Protein AF-A0A653DDS6-F1 (afdb_monomer)

Mean predicted aligned error: 9.99 Å

Structure (mmCIF, N/CA/C/O backbone):
data_AF-A0A653DDS6-F1
#
_entry.id   AF-A0A653DDS6-F1
#
loop_
_atom_site.group_PDB
_atom_site.id
_atom_site.type_symbol
_atom_site.label_atom_id
_atom_site.label_alt_id
_atom_site.label_comp_id
_atom_site.label_asym_id
_atom_site.label_entity_id
_atom_site.label_seq_id
_atom_site.pdbx_PDB_ins_code
_atom_site.Cartn_x
_atom_site.Cartn_y
_atom_site.Cartn_z
_atom_site.occupancy
_atom_site.B_iso_or_equiv
_atom_site.auth_seq_id
_atom_site.auth_comp_id
_atom_site.auth_asym_id
_atom_site.auth_atom_id
_atom_site.pdbx_PDB_model_num
ATOM 1 N N . MET A 1 1 ? 8.153 11.999 -42.009 1.00 38.00 1 MET A N 1
ATOM 2 C CA . MET A 1 1 ? 8.475 10.571 -41.809 1.00 38.00 1 MET A CA 1
ATOM 3 C C . MET A 1 1 ? 8.323 10.251 -40.331 1.00 38.00 1 MET A C 1
ATOM 5 O O . MET A 1 1 ? 9.231 10.531 -39.565 1.00 38.00 1 MET A O 1
ATOM 9 N N . PHE A 1 2 ? 7.169 9.730 -39.922 1.00 39.31 2 PHE A N 1
ATOM 10 C CA . PHE A 1 2 ? 6.983 9.117 -38.608 1.00 39.31 2 PHE A CA 1
ATOM 11 C C . PHE A 1 2 ? 6.485 7.701 -38.878 1.00 39.31 2 PHE A C 1
ATOM 13 O O . PHE A 1 2 ? 5.376 7.513 -39.373 1.00 39.31 2 PHE A O 1
ATOM 20 N N . GLY A 1 3 ? 7.373 6.728 -38.685 1.00 37.88 3 GLY A N 1
ATOM 21 C CA . GLY A 1 3 ? 7.078 5.316 -38.877 1.00 37.88 3 GLY A CA 1
ATOM 22 C C . GLY A 1 3 ? 6.207 4.802 -37.740 1.00 37.88 3 GLY A C 1
ATOM 23 O O . GLY A 1 3 ? 6.579 4.885 -36.572 1.00 37.88 3 GLY A O 1
ATOM 24 N N . LEU A 1 4 ? 5.050 4.273 -38.118 1.00 44.41 4 LEU A N 1
ATOM 25 C CA . LEU A 1 4 ? 4.161 3.459 -37.305 1.00 44.41 4 LEU A CA 1
ATOM 26 C C . LEU A 1 4 ? 4.916 2.207 -36.834 1.00 44.41 4 LEU A C 1
ATOM 28 O O . LEU A 1 4 ? 5.089 1.262 -37.602 1.00 44.41 4 LEU A O 1
ATOM 32 N N . PHE A 1 5 ? 5.341 2.172 -35.573 1.00 40.16 5 PHE A N 1
ATOM 33 C CA . PHE A 1 5 ? 5.698 0.912 -34.923 1.00 40.16 5 PHE A CA 1
ATOM 34 C C . PHE A 1 5 ? 4.413 0.219 -34.464 1.00 40.16 5 PHE A C 1
ATOM 36 O O . PHE A 1 5 ? 3.994 0.311 -33.314 1.00 40.16 5 PHE A O 1
ATOM 43 N N . ASN A 1 6 ? 3.784 -0.475 -35.412 1.00 44.31 6 ASN A N 1
ATOM 44 C CA . ASN A 1 6 ? 2.807 -1.520 -35.137 1.00 44.31 6 ASN A CA 1
ATOM 45 C C . ASN A 1 6 ? 3.590 -2.780 -34.732 1.00 44.31 6 ASN A C 1
ATOM 47 O O . ASN A 1 6 ? 3.949 -3.613 -35.562 1.00 44.31 6 ASN A O 1
ATOM 51 N N . GLY A 1 7 ? 3.933 -2.864 -33.447 1.00 36.81 7 GLY A N 1
ATOM 52 C CA . GLY A 1 7 ? 4.534 -4.038 -32.826 1.00 36.81 7 GLY A CA 1
ATOM 53 C C . GLY A 1 7 ? 3.440 -4.910 -32.230 1.00 36.81 7 GLY A C 1
ATOM 54 O O . GLY A 1 7 ? 2.882 -4.579 -31.189 1.00 36.81 7 GLY A O 1
ATOM 55 N N . VAL A 1 8 ? 3.136 -5.992 -32.941 1.00 35.88 8 VAL A N 1
ATOM 56 C CA . VAL A 1 8 ? 2.229 -7.090 -32.596 1.00 35.88 8 VAL A CA 1
ATOM 57 C C . VAL A 1 8 ? 2.209 -7.367 -31.090 1.00 35.88 8 VAL A C 1
ATOM 59 O O . VAL A 1 8 ? 3.203 -7.790 -30.500 1.00 35.88 8 VAL A O 1
ATOM 62 N N . LEU A 1 9 ? 1.047 -7.135 -30.479 1.00 42.25 9 LEU A N 1
ATOM 63 C CA . LEU A 1 9 ? 0.737 -7.590 -29.133 1.00 42.25 9 LEU A CA 1
ATOM 64 C C . LEU A 1 9 ? 0.780 -9.119 -29.143 1.00 42.25 9 LEU A C 1
ATOM 66 O O . LEU A 1 9 ? -0.125 -9.771 -29.662 1.00 42.25 9 LEU A O 1
ATOM 70 N N . ASN A 1 10 ? 1.833 -9.688 -28.558 1.00 37.28 10 ASN A N 1
ATOM 71 C CA . ASN A 1 10 ? 1.784 -11.058 -28.072 1.00 37.28 10 ASN A CA 1
ATOM 72 C C . ASN A 1 10 ? 0.653 -11.122 -27.043 1.00 37.28 10 ASN A C 1
ATOM 74 O O . ASN A 1 10 ? 0.790 -10.659 -25.910 1.00 37.28 10 ASN A O 1
ATOM 78 N N . ALA A 1 11 ? -0.485 -11.652 -27.478 1.00 40.72 11 ALA A N 1
ATOM 79 C CA . ALA A 1 11 ? -1.597 -11.998 -26.621 1.00 40.72 11 ALA A CA 1
ATOM 80 C C . ALA A 1 11 ? -1.146 -13.123 -25.681 1.00 40.72 11 ALA A C 1
ATOM 82 O O . ALA A 1 11 ? -1.193 -14.304 -26.017 1.00 40.72 11 ALA A O 1
ATOM 83 N N . SER A 1 12 ? -0.683 -12.745 -24.492 1.00 42.28 12 SER A N 1
ATOM 84 C CA . SER A 1 12 ? -0.631 -13.652 -23.350 1.00 42.28 12 SER A CA 1
ATOM 85 C C . SER A 1 12 ? -2.064 -14.097 -23.021 1.00 42.28 12 SER A C 1
ATOM 87 O O . SER A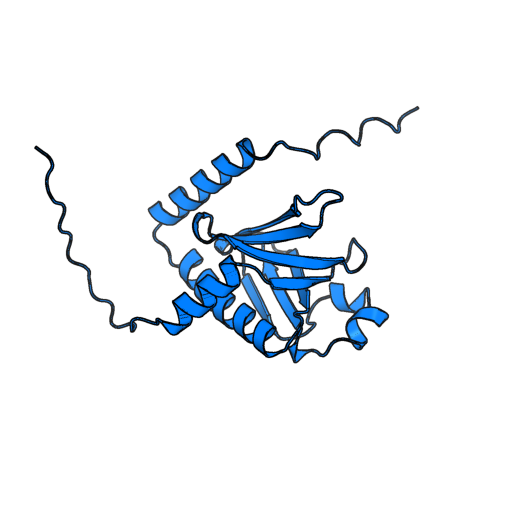 1 12 ? -2.943 -13.238 -22.908 1.00 42.28 12 SER A O 1
ATOM 89 N N . PRO A 1 13 ? -2.341 -15.397 -22.812 1.00 47.16 13 PRO A N 1
ATOM 90 C CA . PRO A 1 13 ? -3.671 -15.893 -22.471 1.00 47.16 13 PRO A CA 1
ATOM 91 C C . PRO A 1 13 ? -3.930 -15.738 -20.964 1.00 47.16 13 PRO A C 1
ATOM 93 O O . PRO A 1 13 ? -4.277 -16.685 -20.266 1.00 47.16 13 PRO A O 1
ATOM 96 N N . SER A 1 14 ? -3.727 -14.536 -20.433 1.00 53.59 14 SER A N 1
ATOM 97 C CA . SER A 1 14 ? -4.167 -14.164 -19.091 1.00 53.59 14 SER A CA 1
ATOM 98 C C . SER A 1 14 ? -5.281 -13.153 -19.277 1.00 53.59 14 SER A C 1
ATOM 100 O O . SER A 1 14 ? -5.011 -12.025 -19.686 1.00 53.59 14 SER A O 1
ATOM 102 N N . GLY A 1 15 ? -6.518 -13.616 -19.083 1.00 47.22 15 GLY A N 1
ATOM 103 C CA . GLY A 1 15 ? -7.743 -12.898 -19.414 1.00 47.22 15 GLY A CA 1
ATOM 104 C C . GLY A 1 15 ? -7.691 -11.419 -19.056 1.00 47.22 15 GLY A C 1
ATOM 105 O O . GLY A 1 15 ? -7.168 -11.036 -18.016 1.00 47.22 15 GLY A O 1
ATOM 106 N N . TYR A 1 16 ? -8.258 -10.591 -19.926 1.00 50.12 16 TYR A N 1
ATOM 107 C CA . TYR A 1 16 ? -8.683 -9.249 -19.555 1.00 50.12 16 TYR A CA 1
ATOM 108 C C . TYR A 1 16 ? -9.423 -9.338 -18.210 1.00 50.12 16 TYR A C 1
ATOM 110 O O . TYR A 1 16 ? -10.448 -10.014 -18.133 1.00 50.12 16 TYR A O 1
ATOM 118 N N . ILE A 1 17 ? -8.916 -8.687 -17.156 1.00 64.81 17 ILE A N 1
ATOM 119 C CA . ILE A 1 17 ? -9.556 -8.675 -15.831 1.00 64.81 17 ILE A CA 1
ATOM 120 C C . ILE A 1 17 ? -10.134 -7.274 -15.566 1.00 64.81 17 ILE A C 1
ATOM 122 O O . ILE A 1 17 ? -9.539 -6.511 -14.801 1.00 64.81 17 ILE A O 1
ATOM 126 N N . PRO A 1 18 ? -11.285 -6.899 -16.165 1.00 82.00 18 PRO A N 1
ATOM 127 C CA . PRO A 1 18 ? -12.000 -5.675 -15.802 1.00 82.00 18 PRO A CA 1
ATOM 128 C C . PRO A 1 18 ? -12.165 -5.518 -14.287 1.00 82.00 18 PRO A C 1
ATOM 130 O O . PRO A 1 18 ? -12.049 -4.417 -13.765 1.00 82.00 18 PRO A O 1
ATOM 133 N N . GLU A 1 19 ? -12.360 -6.629 -13.573 1.00 90.25 19 GLU A N 1
ATOM 134 C CA . GLU A 1 19 ? -12.467 -6.647 -12.114 1.00 90.25 19 GLU A CA 1
ATOM 135 C C . GLU A 1 19 ? -11.183 -6.152 -11.425 1.00 90.25 19 GLU A C 1
ATOM 137 O O . GLU A 1 19 ? -11.254 -5.365 -10.487 1.00 90.25 19 GLU A O 1
ATOM 142 N N . MET A 1 20 ? -9.991 -6.548 -11.885 1.00 93.38 20 MET A N 1
ATOM 143 C CA . MET A 1 20 ? -8.743 -6.116 -11.246 1.00 93.38 20 MET A CA 1
ATOM 144 C C . MET A 1 20 ? -8.461 -4.643 -11.525 1.00 93.38 20 MET A C 1
ATOM 146 O O . MET A 1 20 ? -8.047 -3.923 -10.623 1.00 93.38 20 MET A O 1
ATOM 150 N N . GLU A 1 21 ? -8.740 -4.167 -12.738 1.00 93.62 21 GLU A N 1
ATOM 151 C CA . GLU A 1 21 ? -8.649 -2.736 -13.049 1.00 93.62 21 GLU A CA 1
ATOM 152 C C . GLU A 1 21 ? -9.650 -1.915 -12.224 1.00 93.62 21 GLU A C 1
ATOM 154 O O . GLU A 1 21 ? -9.307 -0.839 -11.735 1.00 93.62 21 GLU A O 1
ATOM 159 N N . GLN A 1 22 ? -10.852 -2.446 -11.969 1.00 94.81 22 GLN A N 1
ATOM 160 C CA . GLN A 1 22 ? -11.794 -1.830 -11.035 1.00 94.81 22 GLN A CA 1
ATOM 161 C C . GLN A 1 22 ? -11.211 -1.753 -9.625 1.00 94.81 22 GLN A C 1
ATOM 163 O O . GLN A 1 22 ? -11.252 -0.673 -9.040 1.00 94.81 22 GLN A O 1
ATOM 168 N N . ILE A 1 23 ? -10.649 -2.851 -9.098 1.00 96.12 23 ILE A N 1
ATOM 169 C CA . ILE A 1 23 ? -9.995 -2.882 -7.778 1.00 96.12 23 ILE A CA 1
ATOM 170 C C . ILE A 1 23 ? -8.886 -1.831 -7.722 1.00 96.12 23 ILE A C 1
ATOM 172 O O . ILE A 1 23 ? -8.908 -0.980 -6.836 1.00 96.12 23 ILE A O 1
ATOM 176 N N . ILE A 1 24 ? -7.960 -1.842 -8.686 1.00 95.75 24 ILE A N 1
ATOM 177 C CA . ILE A 1 24 ? -6.837 -0.897 -8.755 1.00 95.75 24 ILE A CA 1
ATOM 178 C C . ILE A 1 24 ? -7.354 0.541 -8.775 1.00 95.75 24 ILE A C 1
ATOM 180 O O . ILE A 1 24 ? -6.886 1.349 -7.979 1.00 95.75 24 ILE A O 1
ATOM 184 N N . SER A 1 25 ? -8.375 0.840 -9.581 1.00 96.06 25 SER A N 1
ATOM 185 C CA . SER A 1 25 ? -8.993 2.168 -9.620 1.00 96.06 25 SER A CA 1
ATOM 186 C C . SER A 1 25 ? -9.563 2.59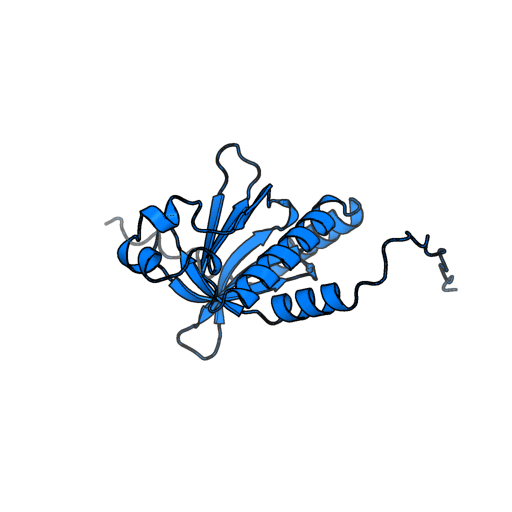3 -8.260 1.00 96.06 25 SER A C 1
ATOM 188 O O . SER A 1 25 ? -9.490 3.769 -7.902 1.00 96.06 25 SER A O 1
ATOM 190 N N . GLN A 1 26 ? -10.111 1.666 -7.461 1.00 96.00 26 GLN A N 1
ATOM 191 C CA . GLN A 1 26 ? -10.542 1.998 -6.094 1.00 96.00 26 GLN A CA 1
ATOM 192 C C . GLN A 1 26 ? -9.351 2.286 -5.181 1.00 96.00 26 GLN A C 1
ATOM 194 O O . GLN A 1 26 ? -9.384 3.258 -4.428 1.00 96.00 26 GLN A O 1
ATOM 199 N N . LEU A 1 27 ? -8.291 1.479 -5.273 1.00 97.06 27 LEU A N 1
ATOM 200 C CA . LEU A 1 27 ? -7.082 1.679 -4.475 1.00 97.06 27 LEU A CA 1
ATOM 201 C C . LEU A 1 27 ? -6.360 2.987 -4.842 1.00 97.06 27 LEU A C 1
ATOM 203 O O . LEU A 1 27 ? -5.754 3.608 -3.974 1.00 97.06 27 LEU A O 1
ATOM 207 N N . GLU A 1 28 ? -6.440 3.437 -6.097 1.00 96.31 28 GLU A N 1
ATOM 208 C CA . GLU A 1 28 ? -5.898 4.725 -6.557 1.00 96.31 28 GLU A CA 1
ATOM 209 C C . GLU A 1 28 ? -6.673 5.927 -6.004 1.00 96.31 28 GLU A C 1
ATOM 211 O O . GLU A 1 28 ? -6.062 6.934 -5.648 1.00 96.31 28 GLU A O 1
ATOM 216 N N . ARG A 1 29 ? -8.006 5.824 -5.869 1.00 95.00 29 ARG A N 1
ATOM 217 C CA . ARG A 1 29 ? -8.820 6.864 -5.201 1.00 95.00 29 ARG A CA 1
ATOM 218 C C . ARG A 1 29 ? -8.469 7.012 -3.721 1.00 95.00 29 ARG A C 1
ATOM 220 O O . ARG A 1 29 ? -8.586 8.101 -3.164 1.00 95.00 29 ARG A O 1
ATOM 227 N N . GLY A 1 30 ? -8.027 5.917 -3.115 1.00 94.06 30 GLY A N 1
ATOM 228 C CA . GLY A 1 30 ? -7.609 5.844 -1.730 1.00 94.06 30 GLY A CA 1
ATOM 229 C C . GLY A 1 30 ? -8.736 5.489 -0.765 1.00 94.06 30 GLY A C 1
ATOM 230 O O . GLY A 1 30 ? -9.921 5.706 -1.016 1.00 94.06 30 GLY A O 1
ATOM 231 N N . THR A 1 31 ? -8.340 4.926 0.371 1.00 94.69 31 THR A N 1
ATOM 232 C CA . THR A 1 31 ? -9.227 4.443 1.430 1.00 94.69 31 THR A CA 1
ATOM 233 C C . THR A 1 31 ? -8.771 5.012 2.765 1.00 94.69 31 THR A C 1
ATOM 235 O O . THR A 1 31 ? -7.573 5.085 3.045 1.00 94.69 31 THR A O 1
ATOM 238 N N . LEU A 1 32 ? -9.721 5.406 3.612 1.00 95.12 32 LEU A N 1
ATOM 239 C CA . LEU A 1 32 ? -9.416 5.785 4.987 1.00 95.12 32 LEU A CA 1
ATOM 240 C C . LEU A 1 32 ? -9.095 4.536 5.804 1.00 95.12 32 LEU A C 1
ATOM 242 O O . LEU A 1 32 ? -9.873 3.592 5.851 1.00 95.12 32 LEU A O 1
ATOM 246 N N . VAL A 1 33 ? -7.959 4.552 6.486 1.00 94.81 33 VAL A N 1
ATOM 247 C CA . VAL A 1 33 ? -7.485 3.444 7.309 1.00 94.81 33 VAL A CA 1
ATOM 248 C C . VAL A 1 33 ? -6.950 3.950 8.645 1.00 94.81 33 VAL A C 1
ATOM 250 O O . VAL A 1 33 ? -6.688 5.142 8.849 1.00 94.81 33 VAL A O 1
ATOM 253 N N . THR A 1 34 ? -6.765 3.021 9.576 1.00 94.06 34 THR A N 1
ATOM 254 C CA . THR A 1 34 ? -5.950 3.247 10.770 1.00 94.06 34 THR A CA 1
ATOM 255 C C . THR A 1 34 ? -4.590 2.603 10.565 1.00 94.06 34 THR A C 1
ATOM 257 O O . THR A 1 34 ? -4.492 1.395 10.353 1.00 94.06 34 THR A O 1
ATOM 260 N N . LYS A 1 35 ? -3.534 3.410 10.636 1.00 93.38 35 LYS A N 1
ATOM 261 C CA . LYS A 1 35 ? -2.153 2.940 10.522 1.00 93.38 35 LYS A CA 1
ATOM 262 C C . LYS A 1 35 ? -1.567 2.750 11.915 1.00 93.38 35 LYS A C 1
ATOM 264 O O . LYS A 1 35 ? -1.561 3.674 12.731 1.00 93.38 35 LYS A O 1
ATOM 269 N N . PHE A 1 36 ? -1.043 1.561 12.170 1.00 91.31 36 PHE A N 1
ATOM 270 C CA . PHE A 1 36 ? -0.335 1.232 13.399 1.00 91.31 36 PHE A CA 1
ATOM 271 C C . PHE A 1 36 ? 1.168 1.384 13.180 1.00 91.31 36 PHE A C 1
ATOM 273 O O . PHE A 1 36 ? 1.695 1.082 12.110 1.00 91.31 36 PHE A O 1
ATOM 280 N N . SER A 1 37 ? 1.858 1.892 14.196 1.00 84.81 37 SER A N 1
ATOM 281 C CA . SER A 1 37 ? 3.307 2.035 14.187 1.00 84.81 37 SER A CA 1
ATOM 282 C C . SER A 1 37 ? 3.857 1.743 15.570 1.00 84.81 37 SER A C 1
ATOM 284 O O . SER A 1 37 ? 3.302 2.173 16.580 1.00 84.81 37 SER A O 1
ATOM 286 N N . TRP A 1 38 ? 5.012 1.093 15.615 1.00 78.69 38 TRP A N 1
ATOM 287 C CA . TRP A 1 38 ? 5.770 0.949 16.847 1.00 78.69 38 TRP A CA 1
ATOM 288 C C . TRP A 1 38 ? 6.216 2.295 17.441 1.00 78.69 38 TRP A C 1
ATOM 290 O O . TRP A 1 38 ? 6.298 2.447 18.658 1.00 78.69 38 TRP A O 1
ATOM 300 N N . ARG A 1 39 ? 6.527 3.283 16.586 1.00 76.94 39 ARG A N 1
ATOM 301 C CA . ARG A 1 39 ? 7.145 4.557 17.003 1.00 76.94 39 ARG A CA 1
ATOM 302 C C . ARG A 1 39 ? 6.137 5.647 17.358 1.00 76.94 39 ARG A C 1
ATOM 304 O O . ARG A 1 39 ? 6.479 6.558 18.105 1.00 76.94 39 ARG A O 1
ATOM 311 N N . LYS A 1 40 ? 4.931 5.594 16.794 1.00 75.25 40 LYS A N 1
ATOM 312 C CA . LYS A 1 40 ? 3.893 6.621 16.962 1.00 75.25 40 LYS A CA 1
ATOM 313 C C . LYS A 1 40 ? 2.587 5.976 17.403 1.00 75.25 40 LYS A C 1
ATOM 315 O O . LYS A 1 40 ? 2.324 4.823 17.073 1.00 75.25 40 LYS A O 1
ATOM 320 N N . LYS A 1 41 ? 1.765 6.732 18.135 1.00 73.88 41 LYS A N 1
ATOM 321 C CA . LYS A 1 41 ? 0.395 6.317 18.466 1.00 73.88 41 LYS A CA 1
ATOM 322 C C . LYS A 1 41 ? -0.376 5.996 17.185 1.00 73.88 41 LYS A C 1
ATOM 324 O O . LYS A 1 41 ? -0.117 6.626 16.165 1.00 73.88 41 LYS A O 1
ATOM 329 N N . ALA A 1 42 ? -1.303 5.038 17.253 1.00 73.12 42 ALA A N 1
ATOM 330 C CA . ALA A 1 42 ? -2.131 4.645 16.116 1.00 73.12 42 ALA A CA 1
ATOM 331 C C . ALA A 1 42 ? -2.761 5.874 15.434 1.00 73.12 42 ALA A C 1
ATOM 333 O O . ALA A 1 42 ? -3.496 6.650 16.054 1.00 73.12 42 ALA A O 1
ATOM 334 N N . GLU A 1 43 ? -2.443 6.053 14.153 1.00 77.12 43 GLU A N 1
ATOM 335 C CA . GLU A 1 43 ? -2.865 7.199 13.352 1.00 77.12 43 GLU A CA 1
ATOM 336 C C . GLU A 1 43 ? -4.196 6.856 12.693 1.00 77.12 43 GLU A C 1
ATOM 338 O O . GLU A 1 43 ? -4.263 6.111 11.712 1.00 77.12 43 GLU A O 1
ATOM 343 N N . ARG A 1 44 ? -5.275 7.370 13.289 1.00 72.88 44 ARG A N 1
ATOM 344 C CA . ARG A 1 44 ? -6.635 7.241 12.762 1.00 72.88 44 ARG A CA 1
ATOM 345 C C . ARG A 1 44 ? -6.835 8.258 11.632 1.00 72.88 44 ARG A C 1
ATOM 347 O O . ARG A 1 44 ? -6.356 9.384 11.745 1.00 72.88 44 ARG A O 1
ATOM 354 N N . LYS A 1 45 ? -7.612 7.888 10.607 1.00 83.06 45 LYS A N 1
ATOM 355 C CA . LYS A 1 45 ? -7.942 8.723 9.428 1.00 83.06 45 LYS A CA 1
ATOM 356 C C . LYS A 1 45 ? -6.770 8.959 8.468 1.00 83.06 45 LYS A C 1
ATOM 358 O O . LYS A 1 45 ? -6.691 10.004 7.834 1.00 83.06 45 LYS A O 1
ATOM 363 N N . THR A 1 46 ? -5.867 7.996 8.355 1.00 90.25 46 THR A N 1
ATOM 364 C CA . THR A 1 46 ? -4.827 8.022 7.327 1.00 90.25 46 THR A CA 1
ATOM 365 C C . THR A 1 46 ? -5.447 7.599 6.001 1.00 90.25 46 THR A C 1
ATOM 367 O O . THR A 1 46 ? -6.086 6.554 5.943 1.00 90.25 46 THR A O 1
ATOM 370 N N . THR A 1 47 ? -5.271 8.375 4.936 1.00 94.88 47 THR A N 1
ATOM 371 C CA . THR A 1 47 ? -5.678 7.944 3.592 1.00 94.88 47 THR A CA 1
ATOM 372 C C . THR A 1 47 ? -4.561 7.100 3.009 1.00 94.88 47 THR A C 1
ATOM 374 O O . THR A 1 47 ? -3.445 7.594 2.870 1.00 94.88 47 THR A O 1
ATOM 377 N N . LEU A 1 48 ? -4.846 5.842 2.689 1.00 96.62 48 LEU A N 1
ATOM 378 C CA . LEU A 1 48 ? -3.946 4.929 1.991 1.00 96.62 48 LEU A CA 1
ATOM 379 C C . LEU A 1 48 ? -4.360 4.870 0.521 1.00 96.62 48 LEU A C 1
ATOM 381 O O . LEU A 1 48 ? -5.541 4.694 0.248 1.00 96.62 48 LEU A O 1
ATOM 385 N N . ALA A 1 49 ? -3.425 5.009 -0.413 1.00 97.19 49 ALA A N 1
ATOM 386 C CA . ALA A 1 49 ? -3.708 4.959 -1.845 1.00 97.19 49 ALA A CA 1
ATOM 387 C C . ALA A 1 49 ? -2.583 4.267 -2.626 1.00 97.19 49 ALA A C 1
ATOM 389 O O . ALA A 1 49 ? -1.454 4.136 -2.145 1.00 97.19 49 ALA A O 1
ATOM 390 N N . ILE A 1 50 ? -2.889 3.831 -3.846 1.00 97.31 50 ILE A N 1
ATOM 391 C CA . ILE A 1 50 ? -1.904 3.349 -4.816 1.00 97.31 50 ILE A CA 1
ATOM 392 C C . ILE A 1 50 ? -1.573 4.466 -5.799 1.00 97.31 50 ILE A C 1
ATOM 394 O O . ILE A 1 50 ? -2.454 5.068 -6.399 1.00 97.31 50 ILE A O 1
ATOM 398 N N . ARG A 1 51 ? -0.280 4.703 -6.012 1.00 95.12 51 ARG A N 1
ATOM 399 C CA . ARG A 1 51 ? 0.238 5.553 -7.084 1.00 95.12 51 ARG A CA 1
ATOM 400 C C . ARG A 1 51 ? 0.847 4.662 -8.159 1.00 95.12 51 ARG A C 1
ATOM 402 O O . ARG A 1 51 ? 2.016 4.285 -8.073 1.00 95.12 51 ARG A O 1
ATOM 409 N N . ARG A 1 52 ? 0.044 4.279 -9.154 1.00 91.75 52 ARG A N 1
ATOM 410 C CA . ARG A 1 52 ? 0.423 3.288 -10.179 1.00 91.75 52 ARG A CA 1
ATOM 411 C C . ARG A 1 52 ? 1.621 3.726 -11.016 1.00 91.75 52 ARG A C 1
ATOM 413 O O . ARG A 1 52 ? 2.508 2.920 -11.276 1.00 91.75 52 ARG A O 1
ATOM 420 N N . GLU A 1 53 ? 1.696 5.009 -11.358 1.00 89.50 53 GLU A N 1
ATOM 421 C CA . GLU A 1 53 ? 2.776 5.584 -12.171 1.00 89.50 53 GLU A CA 1
ATOM 422 C C . GLU A 1 53 ? 4.173 5.462 -11.534 1.00 89.50 53 GLU A C 1
ATOM 424 O O . GLU A 1 53 ? 5.155 5.308 -12.261 1.00 89.50 53 GLU A O 1
ATOM 429 N N . THR A 1 54 ? 4.277 5.509 -10.200 1.00 92.75 54 THR A N 1
ATOM 430 C CA . THR A 1 54 ? 5.534 5.297 -9.454 1.00 92.75 54 THR A CA 1
ATOM 431 C C . THR A 1 54 ? 5.597 3.937 -8.776 1.00 92.75 54 THR A C 1
ATOM 433 O O . THR A 1 54 ? 6.602 3.615 -8.140 1.00 92.75 54 THR A O 1
ATOM 436 N N . ARG A 1 55 ? 4.533 3.135 -8.906 1.00 94.56 55 ARG A N 1
ATOM 437 C CA . ARG A 1 55 ? 4.356 1.837 -8.252 1.00 94.56 55 ARG A CA 1
ATOM 438 C C . ARG A 1 55 ? 4.558 1.925 -6.745 1.00 94.56 55 ARG A C 1
ATOM 440 O O . ARG A 1 55 ? 5.324 1.159 -6.162 1.00 94.56 55 ARG A O 1
ATOM 447 N N . GLN A 1 56 ? 3.877 2.871 -6.108 1.00 96.44 56 GLN A N 1
ATOM 448 C CA . GLN A 1 56 ? 3.978 3.082 -4.668 1.00 96.44 56 GLN A CA 1
ATOM 449 C C . GLN A 1 56 ? 2.641 2.887 -3.960 1.00 96.44 56 GLN A C 1
ATOM 451 O O . GLN A 1 56 ? 1.599 3.313 -4.450 1.00 96.44 56 GLN A O 1
ATOM 456 N N . ILE A 1 57 ? 2.697 2.306 -2.765 1.00 97.25 57 ILE A N 1
ATOM 457 C CA . ILE A 1 57 ? 1.675 2.499 -1.738 1.00 97.25 57 ILE A CA 1
ATOM 458 C C . ILE A 1 57 ? 2.003 3.831 -1.073 1.00 97.25 57 ILE A C 1
ATOM 460 O O . ILE A 1 57 ? 3.126 4.005 -0.606 1.00 97.25 57 ILE A O 1
ATOM 464 N N . VAL A 1 58 ? 1.067 4.767 -1.030 1.00 95.25 58 VAL A N 1
ATOM 465 C CA . VAL A 1 58 ? 1.255 6.081 -0.408 1.00 95.25 58 VAL A CA 1
ATOM 466 C C . VAL A 1 58 ? 0.251 6.260 0.715 1.00 95.25 58 VAL A C 1
ATOM 468 O O . VAL A 1 58 ? -0.879 5.781 0.623 1.00 95.25 58 VAL A O 1
ATOM 471 N N . TRP A 1 59 ? 0.648 6.950 1.778 1.00 94.06 59 TRP A N 1
ATOM 472 C CA . TRP A 1 59 ? -0.290 7.375 2.802 1.00 94.06 59 TRP A CA 1
ATOM 473 C C . TRP A 1 59 ? -0.113 8.839 3.166 1.00 94.06 59 TRP A C 1
ATOM 475 O O . TRP A 1 59 ? 0.997 9.370 3.283 1.00 94.06 59 TRP A O 1
ATOM 485 N N . THR A 1 60 ? -1.250 9.489 3.357 1.00 91.62 60 THR A N 1
ATOM 486 C CA . THR A 1 60 ? -1.344 10.906 3.680 1.00 91.62 60 THR A CA 1
ATOM 487 C C . THR A 1 60 ? -2.190 11.084 4.924 1.00 91.62 60 THR A C 1
ATOM 489 O O . THR A 1 60 ? -3.134 10.326 5.164 1.00 91.62 60 THR A O 1
ATOM 492 N N . ARG A 1 61 ? -1.889 12.115 5.704 1.00 87.50 61 ARG A N 1
ATOM 493 C CA . ARG A 1 61 ? -2.711 12.511 6.844 1.00 87.50 61 ARG A CA 1
ATOM 494 C C . ARG A 1 61 ? -3.569 13.719 6.464 1.00 87.50 61 ARG A C 1
ATOM 496 O O . ARG A 1 61 ? -3.163 14.519 5.618 1.00 87.50 61 ARG A O 1
ATOM 503 N N . PRO A 1 62 ? -4.752 13.884 7.069 1.00 80.94 62 PRO A N 1
ATOM 504 C CA . PRO A 1 62 ? -5.496 15.127 6.949 1.00 80.94 62 PRO A CA 1
ATOM 505 C C . PRO A 1 62 ? -4.661 16.261 7.560 1.00 80.94 62 PRO A C 1
ATOM 507 O O . PRO A 1 62 ? -4.215 16.163 8.706 1.00 80.94 62 PRO A O 1
ATOM 510 N N . GLY A 1 63 ? -4.395 17.301 6.770 1.00 72.88 63 GLY A N 1
ATOM 511 C CA . GLY A 1 63 ? -3.690 18.491 7.231 1.00 72.88 63 GLY A CA 1
ATOM 512 C C . GLY A 1 63 ? -4.599 19.438 8.025 1.00 72.88 63 GLY A C 1
ATOM 513 O O . GLY A 1 63 ? -5.814 19.244 8.073 1.00 72.88 63 GLY A O 1
ATOM 514 N N . PRO A 1 64 ? -4.020 20.473 8.662 1.00 65.75 64 PRO A N 1
ATOM 515 C CA . PRO A 1 64 ? -4.781 21.506 9.372 1.00 65.75 64 PRO A CA 1
ATOM 516 C C . PRO A 1 64 ? -5.584 22.412 8.424 1.00 65.75 64 PRO A C 1
ATOM 518 O O . PRO A 1 64 ? -6.584 22.996 8.829 1.00 65.75 64 PRO A O 1
ATOM 521 N N . THR A 1 65 ? -5.167 22.517 7.162 1.00 61.38 65 THR A N 1
ATOM 522 C CA . THR A 1 65 ? -5.945 23.114 6.071 1.00 61.38 65 THR A CA 1
ATOM 523 C C . THR A 1 65 ? -6.499 21.998 5.185 1.00 61.38 65 THR A C 1
ATOM 525 O O . THR A 1 65 ? -6.078 20.850 5.295 1.00 61.38 65 THR A O 1
ATOM 528 N N . THR A 1 66 ? -7.427 22.306 4.276 1.00 59.47 66 THR A N 1
ATOM 529 C CA . THR A 1 66 ? -8.044 21.343 3.336 1.00 59.47 66 THR A CA 1
ATOM 530 C C . THR A 1 66 ? -7.052 20.550 2.462 1.00 59.47 66 THR A C 1
ATOM 532 O O . THR A 1 66 ? -7.470 19.676 1.706 1.00 59.47 66 THR A O 1
ATOM 535 N N . LYS A 1 67 ? -5.742 20.812 2.565 1.00 70.06 67 LYS A N 1
ATOM 536 C CA . LYS A 1 67 ? -4.673 20.034 1.935 1.00 70.06 67 LYS A CA 1
ATOM 537 C C . LYS A 1 67 ? -4.255 18.845 2.806 1.00 70.06 67 LYS A C 1
ATOM 539 O O . LYS A 1 67 ? -3.842 18.997 3.953 1.00 70.06 67 LYS A O 1
ATOM 544 N N . THR A 1 68 ? -4.296 17.649 2.227 1.00 76.75 68 THR A N 1
ATOM 545 C CA . THR A 1 68 ? -3.708 16.431 2.802 1.00 76.75 68 THR A CA 1
ATOM 546 C C . THR A 1 68 ? -2.184 16.524 2.819 1.00 76.75 68 THR A C 1
ATOM 548 O O . THR A 1 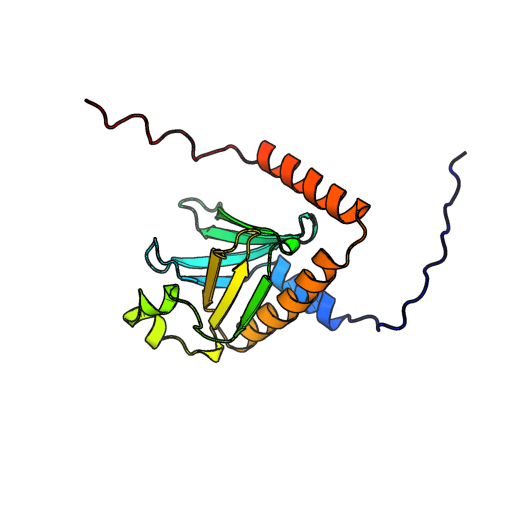68 ? -1.578 16.909 1.819 1.00 76.75 68 THR A O 1
ATOM 551 N N . THR A 1 69 ? -1.557 16.139 3.928 1.00 83.75 69 THR A N 1
ATOM 552 C CA . THR A 1 69 ? -0.099 16.128 4.082 1.00 83.75 69 THR A CA 1
ATOM 553 C C . THR A 1 69 ? 0.460 14.745 3.772 1.00 83.75 69 THR A C 1
ATOM 555 O O . THR A 1 69 ? -0.044 13.728 4.255 1.00 83.75 69 THR A O 1
ATOM 558 N N . PHE A 1 70 ? 1.505 14.688 2.947 1.00 86.38 70 PHE A N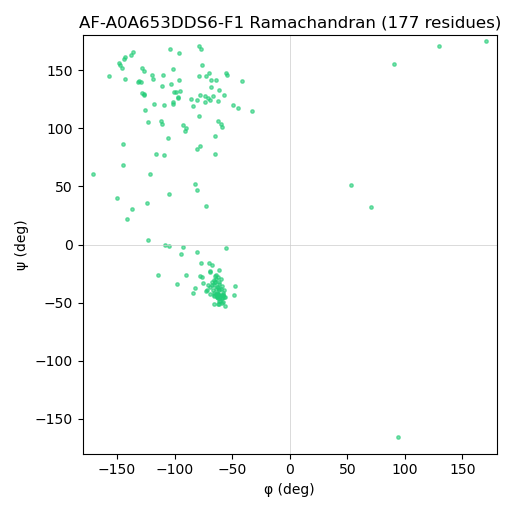 1
ATOM 559 C CA . PHE A 1 70 ? 2.203 13.438 2.658 1.00 86.38 70 PHE A CA 1
ATOM 560 C C . PHE A 1 70 ? 2.916 12.929 3.914 1.00 86.38 70 PHE A C 1
ATOM 562 O O . PHE A 1 70 ? 3.670 13.671 4.538 1.00 86.38 70 PHE A O 1
ATOM 569 N N . ASP A 1 71 ? 2.678 11.670 4.287 1.00 87.56 71 ASP A N 1
ATOM 570 C CA . ASP A 1 71 ? 3.296 11.062 5.472 1.00 87.56 71 ASP A CA 1
ATOM 571 C C . ASP A 1 71 ? 4.256 9.921 5.120 1.00 87.56 71 ASP A C 1
ATOM 573 O O . ASP A 1 71 ? 5.193 9.637 5.866 1.00 87.56 71 ASP A O 1
ATOM 577 N N . GLY A 1 72 ? 4.070 9.255 3.983 1.00 90.56 72 GLY A N 1
ATOM 578 C CA . GLY A 1 72 ? 5.058 8.297 3.512 1.00 90.56 72 GLY A CA 1
ATOM 579 C C . GLY A 1 72 ? 4.610 7.457 2.332 1.00 90.56 72 GLY A C 1
ATOM 580 O O . GLY A 1 72 ? 3.473 7.534 1.866 1.00 90.56 72 GLY A O 1
ATOM 581 N N . ALA A 1 73 ? 5.552 6.655 1.842 1.00 94.38 73 ALA A N 1
ATOM 582 C CA . ALA A 1 73 ? 5.334 5.746 0.734 1.00 94.38 73 ALA A CA 1
ATOM 583 C C . ALA A 1 73 ? 6.185 4.474 0.853 1.00 94.38 73 ALA A C 1
ATOM 585 O O . ALA A 1 73 ? 7.254 4.474 1.467 1.00 94.38 73 ALA A O 1
ATOM 586 N N . VAL A 1 74 ? 5.722 3.405 0.208 1.00 95.25 74 VAL A N 1
ATOM 587 C CA . VAL A 1 74 ? 6.413 2.122 0.032 1.00 95.25 74 VAL A CA 1
ATOM 588 C C . VAL A 1 74 ? 6.444 1.798 -1.451 1.00 95.25 74 VAL A C 1
ATOM 590 O O . VAL A 1 74 ? 5.409 1.825 -2.108 1.00 95.25 74 VAL A O 1
ATOM 593 N N . ASN A 1 75 ? 7.620 1.472 -1.981 1.00 95.25 75 ASN A N 1
ATOM 594 C CA . ASN A 1 75 ? 7.747 0.951 -3.337 1.00 95.25 75 ASN A CA 1
ATOM 595 C C . ASN A 1 75 ? 7.195 -0.482 -3.389 1.00 95.25 75 ASN A C 1
ATOM 597 O O . ASN A 1 75 ? 7.637 -1.341 -2.629 1.00 95.25 75 ASN A O 1
ATOM 601 N N . LEU A 1 76 ? 6.265 -0.750 -4.306 1.00 96.31 76 LEU A N 1
ATOM 602 C CA . LEU A 1 76 ? 5.681 -2.078 -4.503 1.00 96.31 76 LEU A CA 1
ATOM 603 C C . LEU A 1 76 ? 6.737 -3.128 -4.876 1.00 96.31 76 LEU A C 1
ATOM 605 O O . LEU A 1 76 ? 6.593 -4.281 -4.491 1.00 96.31 76 LEU A O 1
ATOM 609 N N . GLY A 1 77 ? 7.826 -2.733 -5.546 1.00 94.62 77 GLY A N 1
ATOM 610 C CA . GLY A 1 77 ? 8.949 -3.633 -5.845 1.00 94.62 77 GLY A CA 1
ATOM 611 C C . GLY A 1 77 ? 9.787 -4.031 -4.620 1.00 94.62 77 GLY A C 1
ATOM 612 O O . GLY A 1 77 ? 10.544 -4.996 -4.680 1.00 94.62 77 GLY A O 1
ATOM 613 N N . GLU A 1 78 ? 9.658 -3.316 -3.499 1.00 95.31 78 GLU A N 1
ATOM 614 C CA . GLU A 1 7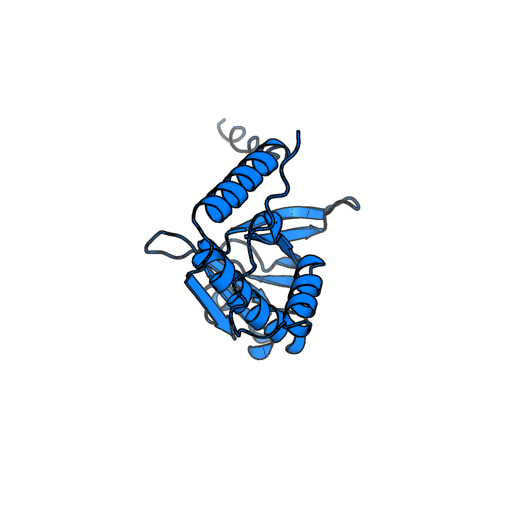8 ? 10.338 -3.644 -2.236 1.00 95.31 78 GLU A CA 1
ATOM 615 C C . GLU A 1 78 ? 9.467 -4.483 -1.297 1.00 95.31 78 GLU A C 1
ATOM 617 O O . GLU A 1 78 ? 9.953 -4.939 -0.259 1.00 95.31 78 GLU A O 1
ATOM 622 N N . VAL A 1 79 ? 8.188 -4.683 -1.625 1.00 97.31 79 VAL A N 1
ATOM 623 C CA . VAL A 1 79 ? 7.284 -5.505 -0.821 1.00 97.31 79 VAL A CA 1
ATOM 624 C C . VAL A 1 79 ? 7.705 -6.964 -0.940 1.00 97.31 79 VAL A C 1
ATOM 626 O O . VAL A 1 79 ? 7.803 -7.514 -2.035 1.00 97.31 79 VAL A O 1
ATOM 629 N N . LYS A 1 80 ? 7.953 -7.595 0.207 1.00 96.12 80 LYS A N 1
ATOM 630 C CA . LYS A 1 80 ? 8.310 -9.014 0.298 1.00 96.12 80 LYS A CA 1
ATOM 631 C C . LYS A 1 80 ? 7.106 -9.874 0.635 1.00 96.12 80 LYS A C 1
ATOM 633 O O . LYS A 1 80 ? 7.015 -11.000 0.162 1.00 96.12 80 LYS A O 1
ATOM 638 N N . GLU A 1 81 ? 6.178 -9.343 1.429 1.00 95.75 81 GLU A N 1
ATOM 639 C CA . GLU A 1 81 ? 5.025 -10.109 1.882 1.00 95.75 81 GLU A CA 1
ATOM 640 C C . GLU A 1 81 ? 3.842 -9.216 2.277 1.00 95.75 81 GLU A C 1
ATOM 642 O O . GLU A 1 81 ? 4.022 -8.138 2.844 1.00 95.75 81 GLU A O 1
ATOM 647 N N . VAL A 1 82 ? 2.624 -9.700 2.016 1.00 97.38 82 VAL A N 1
ATOM 648 C CA . VAL A 1 82 ? 1.364 -9.104 2.484 1.00 97.38 82 VAL A CA 1
ATOM 649 C C . VAL A 1 82 ? 0.569 -10.175 3.231 1.00 97.38 82 VAL A C 1
ATOM 651 O O . VAL A 1 82 ? 0.157 -11.169 2.628 1.00 97.38 82 VAL A O 1
ATOM 654 N N . ARG A 1 83 ? 0.343 -9.978 4.535 1.00 97.19 83 ARG A N 1
ATOM 655 C CA . ARG A 1 83 ? -0.386 -10.913 5.411 1.00 97.19 83 ARG A CA 1
ATOM 656 C C . ARG A 1 83 ? -1.731 -10.333 5.840 1.00 97.19 83 ARG A C 1
ATOM 658 O O . ARG A 1 83 ? -1.785 -9.181 6.257 1.00 97.19 83 ARG A O 1
ATOM 665 N N . LEU A 1 84 ? -2.783 -11.152 5.812 1.00 97.31 84 LEU A N 1
ATOM 666 C CA . LEU A 1 84 ? -4.046 -10.862 6.502 1.00 97.31 84 LEU A CA 1
ATOM 667 C C . LEU A 1 84 ? -3.834 -10.976 8.019 1.00 97.31 84 LEU A C 1
ATOM 669 O O . LEU A 1 84 ? -3.045 -11.806 8.472 1.00 97.31 84 LEU A O 1
ATOM 673 N N . GLY A 1 85 ? -4.543 -10.175 8.806 1.00 95.69 85 GLY A N 1
ATOM 674 C CA . GLY A 1 85 ? -4.495 -10.207 10.262 1.00 95.69 85 GLY A CA 1
ATOM 675 C C . GLY A 1 85 ? -3.512 -9.218 10.880 1.00 95.69 85 GLY A C 1
ATOM 676 O O . GLY A 1 85 ? -3.013 -8.29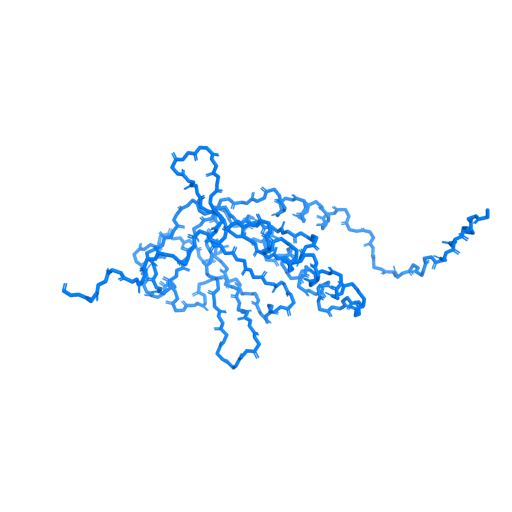0 10.246 1.00 95.69 85 GLY A O 1
ATOM 677 N N . LYS A 1 86 ? -3.235 -9.432 12.168 1.00 94.12 86 LYS A N 1
ATOM 678 C CA . LYS A 1 86 ? -2.427 -8.548 13.023 1.00 94.12 86 LYS A CA 1
ATOM 679 C C . LYS A 1 86 ? -1.037 -9.116 13.288 1.00 94.12 86 LYS A C 1
ATOM 681 O O . LYS A 1 86 ? -0.552 -9.113 14.412 1.00 94.12 86 LYS A O 1
ATOM 686 N N . ASN A 1 87 ? -0.410 -9.647 12.247 1.00 91.31 87 ASN A N 1
ATOM 687 C CA . ASN A 1 87 ? 0.844 -10.393 12.345 1.00 91.31 87 ASN A CA 1
ATOM 688 C C . ASN A 1 87 ? 2.072 -9.472 12.451 1.00 91.31 87 ASN A C 1
ATOM 690 O O . ASN A 1 87 ? 3.043 -9.651 11.720 1.00 91.31 87 ASN A O 1
ATOM 694 N N . SER A 1 88 ? 2.022 -8.455 13.313 1.00 91.56 88 SER A N 1
ATOM 695 C CA . SER A 1 88 ? 3.118 -7.511 13.522 1.00 91.56 88 SER A CA 1
ATOM 696 C C . SER A 1 88 ? 3.212 -7.037 14.968 1.00 91.56 88 SER A C 1
ATOM 698 O O . SER A 1 88 ? 2.213 -6.889 15.674 1.00 91.56 88 SER A O 1
ATOM 700 N N . LYS A 1 89 ? 4.438 -6.686 15.370 1.00 89.62 89 LYS A N 1
ATOM 701 C CA . LYS A 1 89 ? 4.720 -6.079 16.677 1.00 89.62 89 LYS A CA 1
ATOM 702 C C . LYS A 1 89 ? 4.019 -4.727 16.865 1.00 89.62 89 LYS A C 1
ATOM 704 O O . LYS A 1 89 ? 3.795 -4.304 17.995 1.00 89.62 89 LYS A O 1
ATOM 709 N N . ASP A 1 90 ? 3.634 -4.047 15.780 1.00 88.81 90 ASP A N 1
ATOM 710 C CA . ASP A 1 90 ? 2.913 -2.771 15.863 1.00 88.81 90 ASP A CA 1
ATOM 711 C C . ASP A 1 90 ? 1.549 -2.926 16.555 1.00 88.81 90 ASP A C 1
ATOM 713 O O . ASP A 1 90 ? 1.141 -2.041 17.309 1.00 88.81 90 ASP A O 1
ATOM 717 N N . PHE A 1 91 ? 0.853 -4.047 16.334 1.00 88.75 91 PHE A N 1
ATOM 718 C CA . PHE A 1 91 ? -0.425 -4.330 16.994 1.00 88.75 91 PHE A CA 1
ATOM 719 C C . PHE A 1 91 ? -0.248 -4.757 18.455 1.00 88.75 91 PHE A C 1
ATOM 721 O O . PHE A 1 91 ? -1.077 -4.407 19.293 1.00 88.75 91 PHE A O 1
ATOM 728 N N . GLU A 1 92 ? 0.847 -5.451 18.781 1.00 87.62 92 GLU A N 1
ATOM 729 C CA . GLU A 1 92 ? 1.199 -5.818 20.162 1.00 87.62 92 GLU A CA 1
ATOM 730 C C . GLU A 1 92 ? 1.502 -4.586 21.023 1.00 87.62 92 GLU A C 1
ATOM 732 O O . GLU A 1 92 ? 1.206 -4.570 22.216 1.00 87.62 92 GLU A O 1
ATOM 737 N N . LYS A 1 93 ? 2.058 -3.528 20.415 1.00 87.25 93 LYS A N 1
ATOM 738 C CA . LYS A 1 93 ? 2.367 -2.270 21.105 1.00 87.25 93 LYS A CA 1
ATOM 739 C C . LYS A 1 93 ? 1.121 -1.500 21.546 1.00 87.25 93 LYS A C 1
ATOM 741 O O . LYS A 1 93 ? 1.171 -0.810 22.563 1.00 87.25 93 LYS A O 1
ATOM 746 N N . TRP A 1 94 ? 0.028 -1.606 20.790 1.00 84.56 94 TRP A N 1
ATOM 747 C CA . TRP A 1 94 ? -1.219 -0.866 21.013 1.00 84.56 94 TRP A CA 1
ATOM 748 C C . TRP A 1 94 ? -2.410 -1.817 21.222 1.00 84.56 94 TRP A C 1
ATOM 750 O O . TRP A 1 94 ? -3.379 -1.763 20.458 1.00 84.56 94 TRP A O 1
ATOM 760 N N . PRO A 1 95 ? -2.382 -2.684 22.255 1.00 84.06 95 PRO A N 1
ATOM 761 C CA . PRO A 1 95 ? -3.365 -3.754 22.414 1.00 84.06 95 PRO A CA 1
ATOM 762 C C . PRO A 1 95 ? -4.781 -3.217 22.654 1.00 84.06 95 PRO A C 1
ATOM 764 O O . PRO A 1 95 ? -5.744 -3.817 22.189 1.00 84.06 95 PRO A O 1
ATOM 767 N N . GLU A 1 96 ? -4.919 -2.066 23.314 1.00 85.75 96 GLU A N 1
ATOM 768 C CA . GLU A 1 96 ? -6.214 -1.438 23.610 1.00 85.75 96 GLU A CA 1
ATOM 769 C C . GLU A 1 96 ? -6.958 -0.961 22.356 1.00 85.75 96 GLU A C 1
ATOM 771 O O . GLU A 1 96 ? -8.187 -1.020 22.291 1.00 85.75 96 GLU A O 1
ATOM 776 N N . ASP A 1 97 ? -6.222 -0.488 21.349 1.00 84.94 97 ASP A N 1
ATOM 777 C CA . ASP A 1 97 ? -6.783 -0.109 20.052 1.00 84.94 97 ASP A CA 1
ATOM 778 C C . ASP A 1 97 ? -6.921 -1.340 19.148 1.00 84.94 97 ASP A C 1
ATOM 780 O O . ASP A 1 97 ? -7.947 -1.526 18.496 1.00 84.94 97 ASP A O 1
ATOM 784 N N . ALA A 1 98 ? -5.916 -2.219 19.149 1.00 86.75 98 ALA A N 1
ATOM 785 C CA . ALA A 1 98 ? -5.883 -3.395 18.294 1.00 86.75 98 ALA A CA 1
ATOM 786 C C . ALA A 1 98 ? -6.971 -4.418 18.650 1.00 86.75 98 ALA A C 1
ATOM 788 O O . ALA A 1 98 ? -7.560 -4.998 17.743 1.00 86.75 98 ALA A O 1
ATOM 789 N N . LYS A 1 99 ? -7.279 -4.652 19.934 1.00 88.81 99 LYS A N 1
ATOM 790 C CA . LYS A 1 99 ? -8.312 -5.618 20.366 1.00 88.81 99 LYS A CA 1
ATOM 791 C C . LYS A 1 99 ? -9.724 -5.240 19.912 1.00 88.81 99 LYS A C 1
ATOM 793 O O . LYS A 1 99 ? -10.548 -6.127 19.740 1.00 88.81 99 LYS A O 1
ATOM 798 N N . LYS A 1 100 ? -9.989 -3.949 19.694 1.00 89.88 100 LYS A N 1
ATOM 799 C CA . LYS A 1 100 ? -11.301 -3.437 19.255 1.00 89.88 100 LYS A CA 1
ATOM 800 C C . LYS A 1 100 ? -11.574 -3.665 17.771 1.00 89.88 100 LYS A C 1
ATOM 802 O O . LYS A 1 100 ? -12.705 -3.514 17.329 1.00 89.88 100 LYS A O 1
ATOM 807 N N . ILE A 1 101 ? -10.536 -3.972 17.002 1.00 91.38 101 ILE A N 1
ATOM 808 C CA . ILE A 1 101 ? -10.618 -4.178 15.559 1.00 91.38 101 ILE A CA 1
ATOM 809 C C . ILE A 1 101 ? -10.576 -5.681 15.301 1.00 91.38 101 ILE A C 1
ATOM 811 O O . ILE A 1 101 ? -9.793 -6.390 15.921 1.00 91.38 101 ILE A O 1
ATOM 815 N N . GLU A 1 102 ? -11.386 -6.198 14.390 1.00 94.62 102 GLU A N 1
ATOM 816 C CA . GLU A 1 102 ? -11.325 -7.612 14.005 1.00 94.62 102 GLU A CA 1
ATOM 817 C C . GLU A 1 102 ? -10.082 -7.895 13.158 1.00 94.62 102 GLU A C 1
ATOM 819 O O . GLU A 1 102 ? -9.662 -7.071 12.347 1.00 94.62 102 GLU A O 1
ATOM 824 N N . SER A 1 103 ? -9.485 -9.078 13.318 1.00 94.56 103 SER A N 1
ATOM 825 C CA . SER A 1 103 ? -8.305 -9.462 12.534 1.00 94.56 103 SER A CA 1
ATOM 826 C C . SER A 1 103 ? -8.587 -9.525 11.028 1.00 94.56 103 SER A C 1
ATOM 828 O O . SER A 1 103 ? -7.676 -9.251 10.253 1.00 94.56 103 SER A O 1
ATOM 830 N N . SER A 1 104 ? -9.826 -9.805 10.607 1.00 96.56 104 SER A N 1
ATOM 831 C CA . SER A 1 104 ? -10.227 -9.800 9.191 1.00 96.56 104 SER A CA 1
ATOM 832 C C . SER A 1 104 ? -10.212 -8.406 8.551 1.00 96.56 104 SER A C 1
ATOM 834 O O . SER A 1 104 ? -10.144 -8.285 7.335 1.00 96.56 104 SER A O 1
ATOM 836 N N . LYS A 1 105 ? -10.201 -7.337 9.360 1.00 97.00 105 LYS A N 1
ATOM 837 C CA . LYS A 1 105 ? -10.081 -5.943 8.896 1.00 97.00 105 LYS A CA 1
ATOM 838 C C . LYS A 1 105 ? -8.635 -5.455 8.866 1.00 97.00 105 LYS A C 1
ATOM 840 O O . LYS A 1 105 ? -8.380 -4.309 8.500 1.00 97.00 105 LYS A O 1
ATOM 845 N N . CYS A 1 106 ? -7.679 -6.283 9.280 1.00 97.19 106 CYS A N 1
ATOM 846 C CA . CYS A 1 106 ? -6.277 -5.905 9.390 1.00 97.19 106 CYS A CA 1
ATOM 847 C C . CYS A 1 106 ? -5.425 -6.597 8.334 1.00 97.19 106 CYS A C 1
ATOM 849 O O . CYS A 1 106 ? -5.638 -7.760 8.008 1.00 97.19 106 CYS A O 1
ATOM 851 N N . PHE A 1 107 ? -4.400 -5.899 7.861 1.00 98.00 107 PHE A N 1
ATOM 852 C CA . PHE A 1 107 ? -3.338 -6.504 7.075 1.00 98.00 107 PHE A CA 1
ATOM 853 C C . PHE A 1 107 ? -1.991 -5.865 7.401 1.00 98.00 107 PHE A C 1
ATOM 855 O O . PHE A 1 107 ? -1.900 -4.752 7.926 1.00 98.00 107 PHE A O 1
ATOM 862 N N . VAL A 1 108 ? -0.929 -6.597 7.087 1.00 97.50 108 VAL A N 1
ATOM 863 C CA . VAL A 1 108 ? 0.455 -6.200 7.334 1.00 97.50 108 VAL A CA 1
ATOM 864 C C . VAL A 1 108 ? 1.252 -6.342 6.047 1.00 97.50 108 VAL A C 1
ATOM 866 O O . VAL A 1 108 ? 1.224 -7.397 5.412 1.00 97.50 108 VAL A O 1
ATOM 869 N N . VAL A 1 109 ? 1.989 -5.294 5.684 1.00 97.75 109 VAL A N 1
ATOM 870 C CA . VAL A 1 109 ? 2.917 -5.291 4.550 1.00 97.75 109 VAL A CA 1
ATOM 871 C C . VAL A 1 109 ? 4.348 -5.268 5.078 1.00 97.75 109 VAL A C 1
ATOM 873 O O . VAL A 1 109 ? 4.743 -4.324 5.763 1.00 97.75 109 VAL A O 1
ATOM 876 N N . PHE A 1 110 ? 5.128 -6.290 4.733 1.00 96.62 110 PHE A N 1
ATOM 877 C CA . PHE A 1 110 ? 6.562 -6.358 5.005 1.00 96.62 110 PHE A CA 1
ATOM 878 C C . PHE A 1 110 ? 7.335 -5.919 3.767 1.00 96.62 110 PHE A C 1
ATOM 880 O O . PHE A 1 110 ? 7.117 -6.445 2.672 1.00 96.62 110 PHE A O 1
ATOM 887 N N . TYR A 1 111 ? 8.235 -4.952 3.928 1.00 96.44 111 TYR A N 1
ATOM 888 C CA . TYR A 1 111 ? 8.935 -4.336 2.805 1.00 96.44 111 TYR A CA 1
ATOM 889 C C . TYR A 1 111 ? 10.357 -3.895 3.158 1.00 96.44 111 TYR A C 1
ATOM 891 O O . TYR A 1 111 ? 10.676 -3.580 4.305 1.00 96.44 111 TYR A O 1
ATOM 899 N N . GLY A 1 112 ? 11.209 -3.822 2.141 1.00 94.31 112 GLY A N 1
ATOM 900 C CA . GLY A 1 112 ? 12.601 -3.395 2.249 1.00 94.31 112 GLY A CA 1
ATOM 901 C C . GLY A 1 112 ? 13.562 -4.374 1.582 1.00 94.31 112 GLY A C 1
ATOM 902 O O . GLY A 1 112 ? 13.181 -5.469 1.178 1.00 94.31 112 GLY A O 1
ATOM 903 N N . ASN A 1 113 ? 14.822 -3.958 1.470 1.00 89.56 113 ASN A N 1
ATOM 904 C CA . ASN A 1 113 ? 15.890 -4.745 0.842 1.00 89.56 113 ASN A CA 1
ATOM 905 C C . ASN A 1 113 ? 16.909 -5.291 1.856 1.00 89.56 113 ASN A C 1
ATOM 907 O O . ASN A 1 113 ? 17.852 -5.973 1.470 1.00 89.56 113 ASN A O 1
ATOM 911 N N . GLU A 1 114 ? 16.720 -4.992 3.139 1.00 90.12 114 GLU A N 1
ATOM 912 C CA . GLU A 1 114 ? 17.582 -5.429 4.236 1.00 90.12 114 GLU A CA 1
ATOM 913 C C . GLU A 1 114 ? 17.027 -6.692 4.906 1.00 90.12 114 GLU A C 1
ATOM 915 O O . GLU A 1 114 ? 15.854 -7.032 4.744 1.00 90.12 114 GLU A O 1
ATOM 920 N N . PHE A 1 115 ? 17.858 -7.365 5.709 1.00 86.81 115 PHE A N 1
ATOM 921 C CA . PHE A 1 115 ? 17.434 -8.528 6.497 1.00 86.81 115 PHE A CA 1
ATOM 922 C C . PHE A 1 115 ? 16.296 -8.185 7.471 1.00 86.81 115 PHE A C 1
ATOM 924 O O . PHE A 1 115 ? 15.371 -8.971 7.661 1.00 86.81 115 PHE A O 1
ATOM 931 N N . ASN A 1 116 ? 16.345 -6.992 8.072 1.00 89.94 116 ASN A N 1
ATOM 932 C CA . ASN A 1 116 ? 15.285 -6.510 8.945 1.00 89.94 116 ASN A CA 1
ATOM 933 C C . ASN A 1 116 ? 14.255 -5.716 8.132 1.00 89.94 116 ASN A C 1
ATOM 935 O O . ASN A 1 116 ? 14.447 -4.536 7.834 1.00 89.94 116 ASN A O 1
ATOM 939 N N . LEU A 1 117 ? 13.163 -6.380 7.757 1.00 92.81 117 LEU A N 1
ATOM 940 C CA . LEU A 1 117 ? 12.099 -5.757 6.976 1.00 92.81 117 LEU A CA 1
ATOM 941 C C . LEU A 1 117 ? 11.353 -4.699 7.794 1.00 92.81 117 LEU A C 1
ATOM 943 O O . LEU A 1 117 ? 11.039 -4.878 8.972 1.00 92.81 117 LEU A O 1
ATOM 947 N N . ARG A 1 118 ? 11.002 -3.601 7.125 1.00 93.50 118 ARG A N 1
ATOM 948 C CA . ARG A 1 118 ? 10.067 -2.608 7.656 1.00 93.50 118 ARG A CA 1
ATOM 949 C C . ARG A 1 118 ? 8.645 -3.145 7.548 1.00 93.50 118 ARG A C 1
ATOM 951 O O . ARG A 1 118 ? 8.342 -3.981 6.695 1.00 93.50 118 ARG A O 1
ATOM 958 N N . VAL A 1 119 ? 7.775 -2.640 8.417 1.00 94.94 119 VAL A N 1
ATOM 959 C CA . VAL A 1 119 ? 6.402 -3.122 8.557 1.00 94.94 119 VAL A CA 1
ATOM 960 C C . VAL A 1 119 ? 5.429 -1.957 8.435 1.00 94.94 119 VAL A C 1
ATOM 962 O O . VAL A 1 119 ? 5.584 -0.934 9.101 1.00 94.94 119 VAL A O 1
ATOM 965 N N . LEU A 1 120 ? 4.434 -2.109 7.563 1.00 95.62 120 LEU A N 1
ATOM 966 C CA . LEU A 1 120 ? 3.279 -1.226 7.463 1.00 95.62 120 LEU A CA 1
ATOM 967 C C . LEU A 1 120 ? 2.048 -2.009 7.922 1.00 95.62 120 LEU A C 1
ATOM 969 O O . LEU A 1 120 ? 1.563 -2.894 7.219 1.00 95.62 120 LEU A O 1
ATOM 973 N N . SER A 1 121 ? 1.568 -1.677 9.116 1.00 96.12 121 SER A N 1
ATOM 974 C CA . SER A 1 121 ? 0.433 -2.334 9.765 1.00 96.12 121 SER A CA 1
ATOM 975 C C . SER A 1 121 ? -0.824 -1.483 9.618 1.00 96.12 121 SER A C 1
ATOM 977 O O . SER A 1 121 ? -0.841 -0.319 10.028 1.00 96.12 121 SER A O 1
ATOM 979 N N . VAL A 1 122 ? -1.875 -2.049 9.026 1.00 96.50 122 VAL A N 1
ATOM 980 C CA . VAL A 1 122 ? -3.070 -1.305 8.607 1.00 96.50 122 VAL A CA 1
ATOM 981 C C . VAL A 1 122 ? -4.336 -2.000 9.092 1.00 96.50 122 VAL A C 1
ATOM 983 O O . VAL A 1 122 ? -4.448 -3.222 9.040 1.00 96.50 122 VAL A O 1
ATOM 986 N N . ALA A 1 123 ? -5.308 -1.207 9.534 1.00 96.38 123 ALA A N 1
ATOM 987 C CA . ALA A 1 123 ? -6.687 -1.627 9.736 1.00 96.38 123 ALA A CA 1
ATOM 988 C C . ALA A 1 123 ? -7.624 -0.833 8.813 1.00 96.3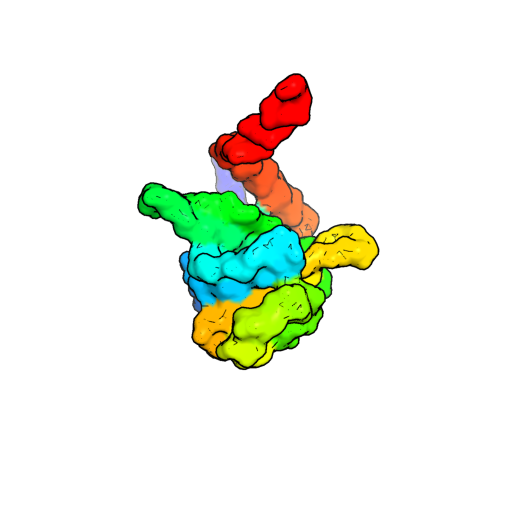8 123 ALA A C 1
ATOM 990 O O . ALA A 1 123 ? -7.672 0.398 8.893 1.00 96.38 123 ALA A O 1
ATOM 991 N N . ALA A 1 124 ? -8.352 -1.543 7.953 1.00 96.19 124 ALA A N 1
ATOM 992 C CA . ALA A 1 124 ? -9.403 -1.007 7.091 1.00 96.19 124 ALA A CA 1
ATOM 993 C C . ALA A 1 124 ? -10.703 -0.755 7.880 1.00 96.19 124 ALA A C 1
ATOM 995 O O . ALA A 1 124 ? -10.833 -1.190 9.029 1.00 96.19 124 ALA A O 1
ATOM 996 N N . LEU A 1 125 ? -11.673 -0.052 7.281 1.00 94.25 125 LEU A N 1
ATOM 997 C CA . LEU A 1 125 ? -12.967 0.200 7.931 1.00 94.25 125 LEU A CA 1
ATOM 998 C C . LEU A 1 125 ? -13.882 -1.026 7.854 1.00 94.25 125 LEU A C 1
ATOM 1000 O O . LEU A 1 125 ? -14.721 -1.229 8.733 1.00 94.25 125 LEU A O 1
ATOM 1004 N N . SER A 1 126 ? -13.694 -1.867 6.836 1.00 96.62 126 SER A N 1
ATOM 1005 C CA . SER A 1 126 ? -14.436 -3.113 6.649 1.00 96.62 126 SER A CA 1
ATOM 1006 C C . SER A 1 126 ? -13.539 -4.272 6.210 1.00 96.62 126 SER A C 1
ATOM 1008 O O . SER A 1 126 ? -12.413 -4.081 5.751 1.00 96.62 126 SER A O 1
ATOM 1010 N N . GLU A 1 127 ? -14.053 -5.493 6.358 1.00 97.31 127 GLU A N 1
ATOM 1011 C CA . GLU A 1 127 ? -13.388 -6.711 5.882 1.00 97.31 127 GLU A CA 1
ATOM 1012 C C . GLU A 1 127 ? -13.297 -6.723 4.353 1.00 97.31 127 GLU A C 1
ATOM 1014 O O . GLU A 1 127 ? -12.226 -6.972 3.812 1.00 97.31 127 GLU A O 1
ATOM 1019 N N . ALA A 1 128 ? -14.362 -6.306 3.662 1.00 96.88 128 ALA A N 1
ATOM 1020 C CA . ALA A 1 128 ? -14.371 -6.179 2.207 1.00 96.88 128 ALA A CA 1
ATOM 1021 C C . ALA A 1 128 ? -13.273 -5.229 1.692 1.00 96.88 128 ALA A C 1
ATOM 1023 O O . ALA A 1 128 ? -12.568 -5.546 0.737 1.00 96.88 128 ALA A O 1
ATOM 1024 N N . GLU A 1 129 ? -13.068 -4.078 2.344 1.00 96.50 129 GLU A N 1
ATOM 1025 C CA . GLU A 1 129 ? -11.952 -3.187 2.003 1.00 96.50 129 GLU A CA 1
ATOM 1026 C C . GLU A 1 129 ? -10.595 -3.855 2.245 1.00 96.50 129 GLU A C 1
ATOM 1028 O O . GLU A 1 129 ? -9.695 -3.732 1.416 1.00 96.50 129 GLU A O 1
ATOM 1033 N N . CYS A 1 130 ? -10.438 -4.577 3.358 1.00 97.62 130 CYS A N 1
ATOM 1034 C CA . CYS A 1 130 ? -9.211 -5.313 3.655 1.00 97.62 130 CYS A CA 1
ATOM 1035 C C . CYS A 1 130 ? -8.891 -6.338 2.555 1.00 97.62 130 CYS A C 1
ATOM 1037 O O . CYS A 1 130 ? -7.767 -6.387 2.050 1.00 97.62 130 CYS A O 1
ATOM 1039 N N . GLU A 1 131 ? -9.891 -7.106 2.126 1.00 97.31 131 GLU A N 1
ATOM 1040 C CA . GLU A 1 131 ? -9.761 -8.086 1.048 1.00 97.31 131 GLU A CA 1
ATOM 1041 C C . GLU A 1 131 ? -9.398 -7.438 -0.292 1.00 97.31 131 GLU A C 1
ATOM 1043 O O . GLU A 1 131 ? -8.507 -7.936 -0.990 1.00 97.31 131 GLU A O 1
ATOM 1048 N N . LEU A 1 132 ? -10.031 -6.308 -0.637 1.00 97.50 132 LEU A N 1
ATOM 1049 C CA . LEU A 1 132 ? -9.707 -5.531 -1.839 1.00 97.50 132 LEU A CA 1
ATOM 1050 C C . LEU A 1 132 ? -8.248 -5.067 -1.823 1.00 97.50 132 LEU A C 1
ATOM 1052 O O . LEU A 1 132 ? -7.534 -5.246 -2.815 1.00 97.50 132 LEU A O 1
ATOM 1056 N N . TRP A 1 133 ? -7.782 -4.537 -0.688 1.00 98.06 133 TRP A N 1
ATOM 1057 C CA . TRP A 1 133 ? -6.388 -4.134 -0.507 1.00 98.06 133 TRP A CA 1
ATOM 1058 C C . TRP A 1 133 ? -5.437 -5.315 -0.672 1.00 98.06 133 TRP A C 1
ATOM 1060 O O . TRP A 1 133 ? -4.481 -5.223 -1.438 1.00 98.06 133 TRP A O 1
ATOM 1070 N N . ILE A 1 134 ? -5.696 -6.450 -0.022 1.00 97.75 134 ILE A N 1
ATOM 1071 C CA . ILE A 1 134 ? -4.823 -7.627 -0.125 1.00 97.75 134 ILE A CA 1
ATOM 1072 C C . ILE A 1 134 ? -4.783 -8.162 -1.562 1.00 97.75 134 ILE A C 1
ATOM 1074 O O . ILE A 1 134 ? -3.696 -8.455 -2.067 1.00 97.75 134 ILE A O 1
ATOM 1078 N N . ARG A 1 135 ? -5.937 -8.285 -2.236 1.00 97.50 135 ARG A N 1
ATOM 1079 C CA . ARG A 1 135 ? -6.013 -8.745 -3.635 1.00 97.50 135 ARG A CA 1
ATOM 1080 C C . ARG A 1 135 ? -5.256 -7.805 -4.568 1.00 97.50 135 ARG A C 1
ATOM 1082 O O . ARG A 1 135 ? -4.397 -8.268 -5.321 1.00 97.50 135 ARG A O 1
ATOM 1089 N N . GLY A 1 136 ? -5.535 -6.505 -4.489 1.00 97.19 136 GLY A N 1
ATOM 1090 C CA . GLY A 1 136 ? -4.892 -5.507 -5.339 1.00 97.19 136 GLY A CA 1
ATOM 1091 C C . GLY A 1 136 ? -3.390 -5.404 -5.080 1.00 97.19 136 GLY A C 1
ATOM 1092 O O . GLY A 1 136 ? -2.611 -5.406 -6.028 1.00 97.19 136 GLY A O 1
ATOM 1093 N N . LEU A 1 137 ? -2.951 -5.417 -3.816 1.00 97.88 137 LEU A N 1
ATOM 1094 C CA . LEU A 1 137 ? -1.527 -5.400 -3.474 1.00 97.88 137 LEU A CA 1
ATOM 1095 C C . LEU A 1 137 ? -0.798 -6.635 -3.999 1.00 97.88 137 LEU A C 1
ATOM 1097 O O . LEU A 1 137 ? 0.252 -6.489 -4.612 1.00 97.88 137 LEU A O 1
ATOM 1101 N N . LYS A 1 138 ? -1.346 -7.843 -3.824 1.00 96.75 138 LYS A N 1
ATOM 1102 C CA . LYS A 1 138 ? -0.723 -9.067 -4.358 1.00 96.75 138 LYS A CA 1
ATOM 1103 C C . LYS A 1 138 ? -0.547 -9.000 -5.876 1.00 9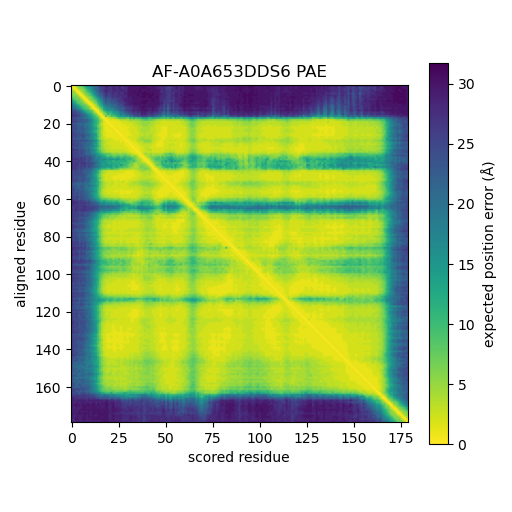6.75 138 LYS A C 1
ATOM 1105 O O . LYS A 1 138 ? 0.506 -9.387 -6.382 1.00 96.75 138 LYS A O 1
ATOM 1110 N N . TYR A 1 139 ? -1.549 -8.487 -6.589 1.00 96.38 139 TYR A N 1
ATOM 1111 C CA . TYR A 1 139 ? -1.474 -8.296 -8.036 1.00 96.38 139 TYR A CA 1
ATOM 1112 C C . TYR A 1 139 ? -0.415 -7.254 -8.424 1.00 96.38 139 TYR A C 1
ATOM 1114 O O . TYR A 1 139 ? 0.472 -7.540 -9.225 1.00 96.38 139 TYR A O 1
ATOM 1122 N N . LEU A 1 140 ? -0.463 -6.070 -7.812 1.00 96.69 140 LEU A N 1
ATOM 1123 C CA . LEU A 1 140 ? 0.425 -4.948 -8.120 1.00 96.69 140 LEU A CA 1
ATOM 1124 C C . LEU A 1 140 ? 1.887 -5.213 -7.739 1.00 96.69 140 LEU A C 1
ATOM 1126 O O . LEU A 1 140 ? 2.792 -4.777 -8.445 1.00 96.69 140 LEU A O 1
ATOM 1130 N N . VAL A 1 141 ? 2.137 -5.936 -6.645 1.00 97.12 141 VAL A N 1
ATOM 1131 C CA . VAL A 1 141 ? 3.488 -6.368 -6.249 1.00 97.12 141 VAL A CA 1
ATOM 1132 C C . VAL A 1 141 ? 4.048 -7.345 -7.276 1.00 97.12 141 VAL A C 1
ATOM 1134 O O . VAL A 1 141 ? 5.187 -7.183 -7.711 1.00 97.12 141 VAL A O 1
ATOM 1137 N N . LYS A 1 142 ? 3.239 -8.317 -7.720 1.00 95.56 142 LYS A N 1
ATOM 1138 C CA . LYS A 1 142 ? 3.643 -9.237 -8.787 1.00 95.56 142 LYS A CA 1
ATOM 1139 C C . LYS A 1 142 ? 3.978 -8.467 -10.065 1.00 95.56 142 LYS A C 1
ATOM 1141 O O . LYS A 1 142 ? 5.078 -8.646 -10.574 1.00 95.56 142 LYS A O 1
ATOM 1146 N N . ASP A 1 143 ? 3.095 -7.572 -10.516 1.00 94.44 143 ASP A N 1
ATOM 1147 C CA . ASP A 1 143 ? 3.328 -6.719 -11.693 1.00 94.44 143 ASP A CA 1
ATOM 1148 C C . ASP A 1 143 ? 4.616 -5.891 -11.569 1.00 94.44 143 ASP A C 1
ATOM 1150 O O . ASP A 1 143 ? 5.425 -5.837 -12.498 1.00 94.44 143 ASP A O 1
ATOM 1154 N N . ALA A 1 144 ? 4.844 -5.284 -10.400 1.00 94.50 144 ALA A N 1
ATOM 1155 C CA . ALA A 1 144 ? 6.018 -4.460 -10.148 1.00 94.50 144 ALA A CA 1
ATOM 1156 C C . ALA A 1 144 ? 7.326 -5.256 -10.268 1.00 94.50 144 ALA A C 1
ATOM 1158 O O . ALA A 1 144 ? 8.266 -4.768 -10.897 1.00 94.50 144 ALA A O 1
ATOM 1159 N N . ILE A 1 145 ? 7.367 -6.471 -9.706 1.00 92.94 145 ILE A N 1
ATOM 1160 C CA . ILE A 1 145 ? 8.543 -7.354 -9.716 1.00 92.94 145 ILE A CA 1
ATOM 1161 C C . ILE A 1 145 ? 8.783 -7.955 -11.107 1.00 92.94 145 ILE A C 1
ATOM 1163 O O . ILE A 1 145 ? 9.928 -8.043 -11.544 1.00 92.94 145 ILE A O 1
ATOM 1167 N N . THR A 1 146 ? 7.726 -8.358 -11.821 1.00 94.69 146 THR A N 1
ATOM 1168 C CA . THR A 1 146 ? 7.854 -9.008 -13.140 1.00 94.69 146 THR A CA 1
ATOM 1169 C C . THR A 1 146 ? 8.076 -8.034 -14.291 1.00 94.69 146 THR A C 1
ATOM 1171 O O . THR A 1 146 ? 8.281 -8.455 -15.428 1.00 94.69 146 THR A O 1
ATOM 1174 N N . ALA A 1 147 ? 8.000 -6.732 -14.036 1.00 93.06 147 ALA A N 1
ATOM 1175 C CA . ALA A 1 147 ? 8.124 -5.740 -15.086 1.00 93.06 147 ALA A CA 1
ATOM 1176 C C . ALA A 1 147 ? 9.511 -5.751 -15.744 1.00 93.06 147 ALA A C 1
ATOM 1178 O O . ALA A 1 147 ? 10.518 -5.831 -15.037 1.00 93.06 147 ALA A O 1
ATOM 1179 N N . PRO A 1 148 ? 9.594 -5.563 -17.070 1.00 94.44 148 PRO A N 1
ATOM 1180 C CA . PRO A 1 148 ? 10.861 -5.374 -17.760 1.00 94.44 148 PRO A CA 1
ATOM 1181 C C . PRO A 1 148 ? 11.689 -4.231 -17.166 1.00 94.44 148 PRO A C 1
ATOM 1183 O O . PRO A 1 148 ? 11.146 -3.198 -16.765 1.00 94.44 148 PRO A O 1
ATOM 1186 N N . TYR A 1 149 ? 13.013 -4.391 -17.184 1.00 93.50 149 TYR A N 1
ATOM 1187 C CA . TYR A 1 149 ? 13.959 -3.405 -16.657 1.00 93.50 149 TYR A CA 1
ATOM 1188 C C . TYR A 1 149 ? 13.691 -1.959 -17.130 1.00 93.50 149 TYR A C 1
ATOM 1190 O O . TYR A 1 149 ? 13.660 -1.075 -16.274 1.00 93.50 149 TYR A O 1
ATOM 1198 N N . PRO A 1 150 ? 13.378 -1.679 -18.416 1.00 95.25 150 PRO A N 1
ATOM 1199 C CA . PRO A 1 150 ? 13.046 -0.318 -18.843 1.00 95.25 150 PRO A CA 1
ATOM 1200 C C . PRO A 1 150 ? 11.868 0.308 -18.082 1.00 95.25 150 PRO A C 1
ATOM 1202 O O . PRO A 1 150 ? 11.934 1.479 -17.718 1.00 95.25 150 PRO A O 1
ATOM 1205 N N . LEU A 1 151 ? 10.816 -0.463 -17.781 1.00 92.62 151 LEU A N 1
ATOM 1206 C CA . LEU A 1 151 ? 9.669 0.033 -17.011 1.00 92.62 151 LEU A CA 1
ATOM 1207 C C . LEU A 1 151 ? 10.031 0.269 -15.541 1.00 92.62 151 LEU A C 1
ATOM 1209 O O . LEU A 1 151 ? 9.546 1.224 -14.935 1.00 92.62 151 LEU A O 1
ATOM 1213 N N . GLN A 1 152 ? 10.903 -0.568 -14.970 1.00 92.06 152 GLN A N 1
ATOM 1214 C CA . GLN A 1 152 ? 11.420 -0.351 -13.617 1.00 92.06 152 GLN A CA 1
ATOM 1215 C C . GLN A 1 152 ? 12.228 0.952 -13.538 1.00 92.06 152 GLN A C 1
ATOM 1217 O O . GLN A 1 152 ? 12.001 1.757 -12.634 1.00 92.06 152 GLN A O 1
ATOM 1222 N N . VAL A 1 153 ? 13.110 1.195 -14.515 1.00 93.56 153 VAL A N 1
ATOM 1223 C CA . VAL A 1 153 ? 13.903 2.431 -14.615 1.00 93.56 153 VAL A CA 1
ATOM 1224 C C . VAL A 1 153 ? 13.002 3.651 -14.802 1.00 93.56 153 VAL A C 1
ATOM 1226 O O . VAL A 1 153 ? 13.186 4.652 -14.116 1.00 93.56 153 VAL A O 1
ATOM 1229 N N . GLN A 1 154 ? 11.988 3.576 -15.669 1.00 92.62 154 GLN A N 1
ATOM 1230 C CA . GLN A 1 154 ? 11.029 4.670 -15.858 1.00 92.62 154 GLN A CA 1
ATOM 1231 C C . GLN A 1 154 ? 10.265 5.010 -14.571 1.00 92.62 154 GLN A C 1
ATOM 1233 O O . GLN A 1 154 ? 10.146 6.185 -14.222 1.00 92.62 154 GLN A O 1
ATOM 1238 N N . ALA A 1 155 ? 9.770 4.002 -13.845 1.00 92.12 155 ALA A N 1
ATOM 1239 C CA . ALA A 1 155 ? 9.086 4.213 -12.569 1.00 92.12 155 ALA A CA 1
ATOM 1240 C C . ALA A 1 155 ? 10.027 4.813 -11.508 1.00 92.12 155 ALA A C 1
ATOM 1242 O O . ALA A 1 155 ? 9.617 5.690 -10.745 1.00 92.12 155 ALA A O 1
ATOM 1243 N N . TRP A 1 156 ? 11.292 4.376 -11.487 1.00 92.38 156 TRP A N 1
ATOM 1244 C CA . TRP A 1 156 ? 12.328 4.934 -10.617 1.00 92.38 156 TRP A CA 1
ATOM 1245 C C . TRP A 1 156 ? 12.595 6.412 -10.932 1.00 92.38 156 TRP A C 1
ATOM 1247 O O . TRP A 1 156 ? 12.478 7.246 -10.039 1.00 92.38 156 TRP A O 1
ATOM 1257 N N . LEU A 1 157 ? 12.840 6.759 -12.200 1.00 93.50 157 LEU A N 1
ATOM 1258 C CA . LEU A 1 157 ? 13.076 8.143 -12.634 1.00 93.50 157 LEU A CA 1
ATOM 1259 C C . LEU A 1 157 ? 11.905 9.069 -12.287 1.00 93.50 157 LEU A C 1
ATOM 1261 O O . LEU A 1 157 ? 12.112 10.172 -11.786 1.00 93.50 157 LEU A O 1
ATOM 1265 N N . ARG A 1 158 ? 10.665 8.613 -12.508 1.00 92.25 158 ARG A N 1
ATOM 1266 C CA . ARG A 1 158 ? 9.463 9.388 -12.163 1.00 92.25 158 ARG A CA 1
ATOM 1267 C C . ARG A 1 158 ? 9.375 9.661 -10.662 1.00 92.25 158 ARG A C 1
ATOM 1269 O O . ARG A 1 158 ? 8.988 10.752 -10.254 1.00 92.25 158 ARG A O 1
ATOM 1276 N N . ARG A 1 159 ? 9.760 8.691 -9.831 1.00 91.00 159 ARG A N 1
ATOM 1277 C CA . ARG A 1 159 ? 9.813 8.880 -8.380 1.00 91.00 159 ARG A CA 1
ATOM 1278 C C . ARG A 1 159 ? 10.878 9.896 -7.974 1.00 91.00 159 ARG A C 1
ATOM 1280 O O . ARG A 1 159 ? 10.587 10.738 -7.126 1.00 91.00 159 ARG A O 1
ATOM 1287 N N . GLU A 1 160 ? 12.068 9.832 -8.568 1.00 89.25 160 GLU A N 1
ATOM 1288 C CA . GLU A 1 160 ? 13.124 10.817 -8.305 1.00 89.25 160 GLU A CA 1
ATOM 1289 C C . GLU A 1 160 ? 12.645 12.228 -8.657 1.00 89.25 160 GLU A C 1
ATOM 1291 O O . GLU A 1 160 ? 12.785 13.137 -7.843 1.00 89.25 160 GLU A O 1
ATOM 1296 N N . PHE A 1 161 ? 11.965 12.390 -9.793 1.00 88.75 161 PHE A N 1
ATOM 1297 C CA . PHE A 1 161 ? 11.366 13.662 -10.195 1.00 88.75 161 PHE A CA 1
ATOM 1298 C C . PHE A 1 161 ? 10.352 14.193 -9.162 1.00 88.75 161 PHE A C 1
ATOM 1300 O O . PHE A 1 161 ? 10.485 15.321 -8.691 1.00 88.75 161 PHE A O 1
ATOM 1307 N N . TYR A 1 162 ? 9.403 13.371 -8.699 1.00 84.50 162 TYR A N 1
ATOM 1308 C CA . TYR A 1 162 ? 8.437 13.807 -7.672 1.00 84.50 162 TYR A CA 1
ATOM 1309 C C . TYR A 1 162 ? 9.069 14.131 -6.317 1.00 84.50 162 TYR A C 1
ATOM 1311 O O . TYR A 1 162 ? 8.531 14.946 -5.560 1.00 84.50 162 TYR A O 1
ATOM 1319 N N . SER A 1 163 ? 10.210 13.516 -6.000 1.00 80.25 163 SER A N 1
ATOM 1320 C CA . SER A 1 163 ? 10.964 13.846 -4.788 1.00 80.25 163 SER A CA 1
ATOM 1321 C C . SER A 1 163 ? 11.604 15.238 -4.848 1.00 80.25 163 SER A C 1
ATOM 1323 O O . SER A 1 163 ? 11.879 15.821 -3.801 1.00 80.25 163 SER A O 1
ATOM 1325 N N . MET A 1 164 ? 11.818 15.773 -6.056 1.00 81.31 164 MET A N 1
ATOM 1326 C CA . MET A 1 164 ? 12.313 17.132 -6.279 1.00 81.31 164 MET A CA 1
ATOM 1327 C C . MET A 1 164 ? 11.181 18.164 -6.206 1.00 81.31 164 MET A C 1
ATOM 1329 O O . MET A 1 164 ? 11.387 19.247 -5.667 1.00 81.31 164 MET A O 1
ATOM 1333 N N . GLU A 1 165 ? 9.990 17.829 -6.717 1.00 68.88 165 GLU A N 1
ATOM 1334 C CA . GLU A 1 165 ? 8.831 18.739 -6.741 1.00 68.88 165 GLU A CA 1
ATOM 1335 C C . GLU A 1 165 ? 8.139 18.889 -5.385 1.00 68.88 165 GLU A C 1
ATOM 1337 O O . GLU A 1 165 ? 7.537 19.926 -5.112 1.00 68.88 165 GLU A O 1
ATOM 1342 N N . THR A 1 166 ? 8.211 17.872 -4.524 1.00 60.50 166 THR A N 1
ATOM 1343 C CA . THR A 1 166 ? 7.683 17.965 -3.159 1.00 60.50 166 THR A CA 1
ATOM 1344 C C . THR A 1 166 ? 8.704 18.731 -2.315 1.00 60.50 166 THR A C 1
ATOM 1346 O O . THR A 1 166 ? 9.780 18.182 -2.054 1.00 60.50 166 THR A O 1
ATOM 1349 N N . PRO A 1 167 ? 8.433 19.973 -1.861 1.00 50.00 167 PRO A N 1
ATOM 1350 C CA . PRO A 1 167 ? 9.374 20.682 -1.008 1.00 50.00 167 PRO A CA 1
ATOM 1351 C C . PRO A 1 167 ? 9.640 19.822 0.225 1.00 50.00 167 PRO A C 1
ATOM 1353 O O . PRO A 1 167 ? 8.711 19.338 0.873 1.00 50.00 167 PRO A O 1
ATOM 1356 N N . ARG A 1 168 ? 10.918 19.593 0.531 1.00 49.25 168 ARG A N 1
ATOM 1357 C CA . ARG A 1 168 ? 11.363 18.868 1.724 1.00 49.25 168 ARG A CA 1
ATOM 1358 C C . ARG A 1 168 ? 10.970 19.653 2.982 1.00 49.25 168 ARG A C 1
ATOM 1360 O O . ARG A 1 168 ? 11.823 20.270 3.610 1.00 49.25 168 ARG A O 1
ATOM 1367 N N . GLU A 1 169 ? 9.713 19.608 3.409 1.00 45.94 169 GLU A N 1
ATOM 1368 C CA . GLU A 1 169 ? 9.261 20.202 4.678 1.00 45.94 169 GLU A CA 1
ATOM 1369 C C . GLU A 1 169 ? 9.734 19.395 5.911 1.00 45.94 169 GLU A C 1
ATOM 1371 O O . GLU A 1 169 ? 9.038 19.283 6.916 1.00 45.94 169 GLU A O 1
ATOM 1376 N N . THR A 1 170 ? 10.916 18.767 5.877 1.00 40.25 170 THR A N 1
ATOM 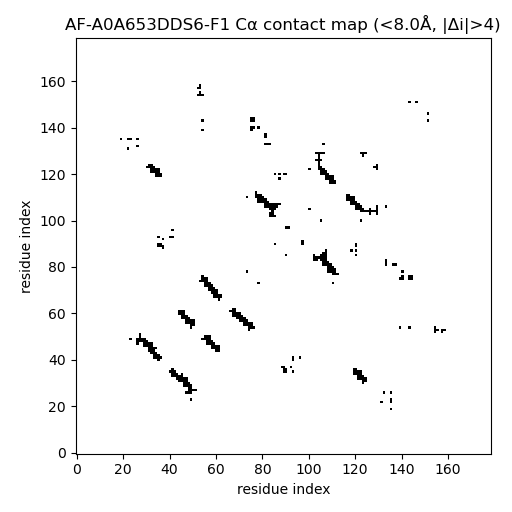1377 C CA . THR A 1 170 ? 11.396 17.925 6.994 1.00 40.25 170 THR A CA 1
ATOM 1378 C C . THR A 1 170 ? 12.893 18.039 7.286 1.00 40.25 170 THR A C 1
ATOM 1380 O O . THR A 1 170 ? 13.442 17.169 7.946 1.00 40.25 170 THR A O 1
ATOM 1383 N N . ASN A 1 171 ? 13.564 19.125 6.889 1.00 36.62 171 ASN A N 1
ATOM 1384 C CA . ASN A 1 171 ? 14.977 19.345 7.249 1.00 36.62 171 ASN A CA 1
ATOM 1385 C C . ASN A 1 171 ? 15.263 20.673 7.973 1.00 36.62 171 ASN A C 1
ATOM 1387 O O . ASN A 1 171 ? 16.338 21.236 7.809 1.00 36.62 171 ASN A O 1
ATOM 1391 N N . GLN A 1 172 ? 14.356 21.154 8.830 1.00 36.59 172 GLN A N 1
ATOM 1392 C CA . GLN A 1 172 ? 14.684 22.204 9.811 1.00 36.59 172 GLN A CA 1
ATOM 1393 C C . GLN A 1 172 ? 13.920 22.016 11.132 1.00 36.59 172 GLN A C 1
ATOM 1395 O O . GLN A 1 172 ? 13.043 22.806 11.442 1.00 36.59 172 GLN A O 1
ATOM 1400 N N . ARG A 1 173 ? 14.226 20.966 11.915 1.00 41.41 173 ARG A N 1
ATOM 1401 C CA . ARG A 1 173 ? 13.958 20.915 13.378 1.00 41.41 173 ARG A CA 1
ATOM 1402 C C . ARG A 1 173 ? 14.968 20.039 14.142 1.00 41.41 173 ARG A C 1
ATOM 1404 O O . ARG A 1 173 ? 14.582 19.288 15.029 1.00 41.41 173 ARG A O 1
ATOM 1411 N N . VAL A 1 174 ? 16.257 20.097 13.791 1.00 44.94 174 VAL A N 1
ATOM 1412 C CA . VAL A 1 174 ? 17.333 19.471 14.601 1.00 44.94 174 VAL A CA 1
ATOM 1413 C C . VAL A 1 174 ? 18.566 20.386 14.731 1.00 44.94 174 VAL A C 1
ATOM 1415 O O . VAL A 1 174 ? 19.690 19.915 14.843 1.00 44.94 174 VAL A O 1
ATOM 1418 N N . HIS A 1 175 ? 18.391 21.712 14.718 1.00 41.16 175 HIS A N 1
ATOM 1419 C CA . HIS A 1 175 ? 19.481 22.622 15.116 1.00 41.16 175 HIS A CA 1
ATOM 1420 C C . HIS A 1 175 ? 19.149 23.581 16.260 1.00 41.16 175 HIS A C 1
ATOM 1422 O O . HIS A 1 175 ? 20.012 24.335 16.685 1.00 41.16 175 HIS A O 1
ATOM 1428 N N . GLU A 1 176 ? 17.960 23.475 16.852 1.00 42.59 176 GLU A N 1
ATOM 1429 C CA . GLU A 1 176 ? 17.632 24.159 18.104 1.00 42.59 176 GLU A CA 1
ATOM 1430 C C . GLU A 1 176 ? 17.367 23.120 19.184 1.00 42.59 176 GLU A C 1
ATOM 1432 O O . GLU A 1 176 ? 16.229 22.757 19.460 1.00 42.59 176 GLU A O 1
ATOM 1437 N N . GLN A 1 177 ? 18.454 22.566 19.717 1.00 42.62 177 GLN A N 1
ATOM 1438 C CA . GLN A 1 177 ? 18.575 22.125 21.111 1.00 42.62 177 GLN A CA 1
ATOM 1439 C C . GLN A 1 177 ? 20.038 21.752 21.378 1.00 42.62 177 GLN A C 1
ATOM 1441 O O . GLN A 1 177 ? 20.399 20.619 21.684 1.00 42.62 177 GLN A O 1
ATOM 1446 N N . ARG A 1 178 ? 20.909 22.746 21.205 1.00 43.78 178 ARG A N 1
ATOM 1447 C CA . ARG A 1 178 ? 22.192 22.803 21.895 1.00 43.78 178 ARG A CA 1
ATOM 1448 C C . ARG A 1 178 ? 22.486 24.267 22.193 1.00 43.78 178 ARG A C 1
ATOM 1450 O O . ARG A 1 178 ? 23.068 24.954 21.363 1.00 43.78 178 ARG A O 1
ATOM 1457 N N . ASN A 1 179 ? 21.962 24.715 23.327 1.00 39.12 179 ASN A N 1
ATOM 1458 C CA . ASN A 1 179 ? 22.569 25.629 24.296 1.00 39.12 179 ASN A CA 1
ATOM 1459 C C . ASN A 1 179 ? 21.601 25.794 25.465 1.00 39.12 179 ASN A C 1
ATOM 1461 O O . ASN A 1 179 ? 20.407 26.046 25.193 1.00 39.12 179 ASN A O 1
#

InterPro domains:
  IPR001192 Phosphoinositide phospholipase C family [PTHR10336] (21-173)
  IPR001849 Pleckstrin homology domain [PF16457] (21-141)
  IPR001849 Pleckstrin homology domain [PS50003] (25-142)
  IPR011993 PH-like domain superfamily [G3DSA:2.30.29.30] (18-146)

pLDDT: mean 82.9, std 19.42, range [35.88, 98.06]

Solvent-accessible surface area (backbone atoms only — not comparable to full-atom values): 10426 Å² total; per-residue (Å²): 142,82,84,82,82,83,72,80,78,79,81,67,96,67,74,88,52,69,65,56,54,51,47,44,54,49,39,44,74,38,44,63,24,34,41,40,39,80,89,47,78,71,40,72,63,26,36,40,26,41,41,73,80,50,39,26,42,34,34,29,35,77,40,100,54,102,56,67,38,86,72,49,72,42,54,32,66,35,51,76,46,79,42,80,21,72,88,48,69,31,42,68,72,40,48,84,64,44,71,78,48,60,49,68,18,19,32,32,38,33,29,55,94,56,94,77,58,45,77,51,36,40,32,40,87,38,45,68,57,28,50,49,50,53,54,41,48,57,52,50,29,50,53,49,62,71,46,57,66,70,60,51,51,51,23,48,53,51,43,54,53,52,61,67,72,46,75,78,89,79,81,85,88,83,81,87,85,84,129

Sequence (179 aa):
MFGLFNGVLNASPSGYIPEMEQIISQLERGTLVTKFSWRKKAERKTTLAIRRETRQIVWTRPGPTTKTTFDGAVNLGEVKEVRLGKNSKDFEKWPEDAKKIESSKCFVVFYGNEFNLRVLSVAALSEAECELWIRGLKYLVKDAITAPYPLQVQAWLRREFYSMETPRETNQRVHEQRN

Secondary structure (DSSP, 8-state):
------------SS---HHHHHHHHHHHH-EEEEEE-SSS--EEEEEEEEEGGGTEEEEEEEPSSSSEEEEEEEEGGGEEEEEES--SHHHHH-HHHHTTS-GGGEEEEEE-SSSS-EEEEEE-SSHHHHHHHHHHHHHHHHHHHHS-HHHHHHHHHHHHHHHHHS--TTSSSSSS---

Foldseek 3Di:
DDDDPPDDPPPDPPDDPPVLVVLLVVQQVWAFWWWFDPVDDTQGRWTWHADLLLQKTWIWHCDPDNDTHTDDIAHLLFWPDKAQFDPDVRCVNPVVVNVVADSLQKMKTWGDDDPDTDIIIIGGPDSVNVVSCRVNSVVSSVCQNPDDPVSVVSSVVVVVVVVVVPPCPDPPDPPPDDD

Organism: Callosobruchus maculatus (NCBI:txid64391)

Nearest PDB structures (foldseek):
  7z3j-assembly1_A  TM=9.159E-01  e=1.006E-14  Rattus norvegicus
  8t7c-assembly1_A  TM=9.371E-01  e=3.053E-13  Homo sapiens
  8jqg-assembly1_A  TM=9.383E-01  e=5.138E-13  Homo sapiens
  7t8t-assembly1_A  TM=8.860E-01  e=1.525E-13  Rattus norvegicus
  6pbc-assembly1_A  TM=9.111E-01  e=1.455E-12  Rattus norvegicus

Radius of gyration: 18.87 Å; Cα contacts (8 Å, |Δi|>4): 251; chains: 1; bounding box: 37×42×66 Å